Protein 4RML (pdb70)

Organism: Mus musculus (NCBI:txid10090)

B-factor: mean 21.95, std 10.99, range [8.49, 77.18]

GO terms:
  GO:0098631 cell adhesion mediator activity (F, IDA)
  GO:0004930 G protein-coupled receptor activity (F, IDA)
  GO:0007189 adenylate cyclase-activating G protein-coupled receptor signaling pathway (P, IDA)
  GO:0007416 synapse assembly (P, IDA)
  GO:0140693 molecular condensate scaffold activity (F, IDA)
  GO:0005509 calcium ion binding (F, IDA)
  GO:0005886 plasma membrane (C, IDA)
  GO:0005911 cell-cell junction (C, IDA)
  GO:0030424 axon (C, IDA)
  GO:1904861 excitatory synapse assembly (P, IDA)
  GO:0160221 Rho-activating G protein-coupled receptor signaling pathway (P, IDA)
  GO:0070161 anchoring junction (C, EXP)
  GO:0005886 plasma membrane (C, EXP)
  GO:0001764 neuron migration (P, IMP)
  GO:0042220 response to cocaine (P, IMP)
  GO:0031987 locomotion involved in locomotory behavior (P, IMP)
  GO:0098609 cell-cell adhesion (P, IMP)
  GO:0007416 synapse assembly (P, IMP)
  GO:0005515 protein binding (F, IPI)
  GO:0098685 Schaffer collateral - CA1 synapse (C, IDA)

Secondary structure (DSSP, 8-state):
-PPP--EEEEEEEEEEEEE-SSSSEEEE--TTS----EEEEE--TT---EEEEESSHHHHHHT--SEEEE-SSPBSSS--EEETTEEEEEBTTSSEEEEEETTTTEEEEEEE-TTB--S---TTS-TTS-SSEEEEETTEEEEEEEBTTTTTEEEEEEE-TTT--EEEEEEEEEEGGGEEEEEEETTEEEEEEE--EEEEEEEETTTTEEEEEEEEPPTT--TT-EEEEETTTTEEEEEETTEEEEEEEEEE--

InterPro domains:
  IPR000203 GPS motif [PF01825] (884-928)
  IPR000203 GPS motif [SM00303] (882-934)
  IPR000832 GPCR, family 2, secretin-like [PF00002] (944-1187)
  IPR000832 GPCR, family 2, secretin-like [PR00249] (947-971)
  IPR000832 GPCR, family 2, secretin-like [PR00249] (1010-1033)
  IPR000832 GPCR, family 2, secretin-like [PR00249] (1048-1073)
  IPR000832 GPCR, family 2, secretin-like [PR00249] (1090-1115)
  IPR000832 GPCR, family 2, secretin-like [PR00249] (1173-1194)
  IPR000922 D-galactoside/L-rhamnose binding SUEL lectin domain [PF02140] (111-191)
  IPR000922 D-galactoside/L-rhamnose binding SUEL lectin domain [PS50228] (103-192)
  IPR001879 GPCR, family 2, extracellular hormone receptor domain [PF02793] (564-620)
  IPR001879 GPCR, family 2, extracellular hormone receptor domain [PS50227] (566-622)
  IPR001879 GPCR, family 2, extracellular hormone receptor domain [SM00008] (562-627)
  IPR003112 Olfactomedin-like domain [PF02191] (202-460)
  IPR003112 Olfactomedin-like domain [PS51132] (202-461)
  IPR003112 Olfactomedin-like domain [SM00284] (205-461)
  IPR003334 GPCR, family 2, latrophilin, C-terminal [PF02354] (1208-1271)
  IPR003334 GPCR, family 2, latrophilin, C-terminal [PF02354] (1273-1537)
  IPR003924 GPCR, family 2, latrophilin [PR01444] (146-165)
  IPR003924 GPCR, family 2, latrophilin [PR01444] (287-309)

Solvent-accessible surface area: 11111 Å² total; per-residue (Å²): 166,40,158,58,41,10,53,6,131,16,15,110,77,57,49,89,11,40,115,8,120,63,74,6,0,10,3,9,46,8,4,52,74,96,36,96,84,4,9,20,2,28,25,52,87,99,150,3,34,54,0,22,7,19,50,30,79,104,28,3,75,57,47,129,76,84,36,68,13,135,1,61,51,82,0,12,3,13,14,3,5,1,21,60,18,7,0,0,0,2,39,24,83,32,76,23,1,0,32,5,39,11,204,62,112,103,75,68,14,64,16,121,2,75,78,0,26,85,114,82,66,37,127,210,69,72,55,1,49,3,15,1,44,10,6,7,3,22,62,8,0,2,0,2,8,7,10,140,133,21,122,24,69,1,3,0,1,31,1,30,11,127,98,35,145,67,75,18,75,51,90,5,60,21,51,47,119,60,14,5,21,19,2,0,0,10,0,2,0,1,0,0,59,67,103,69,19,48,0,20,10,12,16,14,6,113,104,59,125,62,53,150,42,94,8,84,10,29,150,66,5,72,60,25,0,13,6,31,13,7,5,113,50,48,39,0,4,0,2,12,44,85,64,0,3,19,1,18,19,62,43,16,127,126

Radius of gyration: 16.68 Å; Cα contacts (8 Å, |Δi|>4): 707; chains: 1; bounding box: 42×43×38 Å

Nearest PDB structures (foldseek):
  4rml-assembly1_A  TM=1.004E+00  e=1.005E-53  Mus musculus
  4rmk-assembly1_A  TM=9.660E-01  e=3.086E-46  Mus musculus
  6jbu-assembly1_A  TM=9.642E-01  e=1.697E-44  Mus musculus
  5ftu-assembly1_D  TM=9.621E-01  e=2.247E-43  Mus musculus
  5cmn-assembly4_H  TM=9.690E-01  e=1.280E-42  Homo sapiens

Structure (mmCIF, N/CA/C/O backbone):
data_4RML
#
_entry.id   4RML
#
_cell.length_a   78.806
_cell.length_b   96.819
_cell.length_c   79.203
_cell.angle_alpha   90.00
_cell.angle_beta   90.00
_cell.angle_gamma   90.00
#
_symmetry.space_group_name_H-M   'C 2 2 21'
#
loop_
_entity.id
_entity.type
_entity.pdbx_description
1 polymer Latrophilin-3
2 non-polymer 'MAGNESIUM ION'
3 non-polymer 2-AMINO-2-HYDROXYMETHYL-PROPANE-1,3-DIOL
4 water water
#
loop_
_atom_site.group_PDB
_atom_site.id
_atom_site.type_symbol
_atom_site.label_atom_id
_atom_site.label_alt_id
_atom_site.label_comp_id
_atom_site.label_asym_id
_atom_site.label_entity_id
_atom_site.label_seq_id
_atom_site.pdbx_PDB_ins_code
_atom_site.Cartn_x
_atom_site.Cartn_y
_atom_site.Cartn_z
_atom_site.occupancy
_atom_site.B_iso_or_equiv
_atom_site.auth_seq_id
_atom_site.auth_comp_id
_atom_site.auth_asym_id
_atom_site.auth_atom_id
_atom_site.pdbx_PDB_model_num
ATOM 1 N N . VAL A 1 20 ? -2.495 -21.968 -9.682 1.00 54.99 200 VAL A N 1
ATOM 2 C CA . VAL A 1 20 ? -1.644 -22.834 -10.488 1.00 43.09 200 VAL A CA 1
ATOM 3 C C . VAL A 1 20 ? -1.915 -22.584 -11.980 1.00 46.52 200 VAL A C 1
ATOM 4 O O . VAL A 1 20 ? -1.058 -22.830 -12.831 1.00 44.55 200 VAL A O 1
ATOM 8 N N . PHE A 1 21 ? -3.099 -22.064 -12.290 1.00 31.15 201 PHE A N 1
ATOM 9 C CA . PHE A 1 21 ? -3.441 -21.722 -13.669 1.00 30.30 201 PHE A CA 1
ATOM 10 C C . PHE A 1 21 ? -2.897 -20.345 -14.040 1.00 31.50 201 PHE A C 1
ATOM 11 O O . PHE A 1 21 ? -3.065 -19.386 -13.289 1.00 44.64 201 PHE A O 1
ATOM 19 N N . LEU A 1 22 ? -2.259 -20.242 -15.200 1.00 26.07 202 LEU A N 1
ATOM 20 C CA . LEU A 1 22 ? -1.767 -18.949 -15.670 1.00 30.45 202 LEU A CA 1
ATOM 21 C C . LEU A 1 22 ? -2.857 -18.233 -16.456 1.00 23.42 202 LEU A C 1
ATOM 22 O O . LEU A 1 22 ? -3.546 -18.853 -17.264 1.00 26.61 202 LEU A O 1
ATOM 27 N N . CYS A 1 23 ? -3.021 -16.936 -16.223 1.00 22.05 203 CYS A N 1
ATOM 28 C CA A CYS A 1 23 ? -4.059 -16.167 -16.904 0.71 23.20 203 CYS A CA 1
ATOM 29 C CA B CYS A 1 23 ? -4.080 -16.197 -16.897 0.29 23.19 203 CYS A CA 1
ATOM 30 C C . CYS A 1 23 ? -3.830 -16.160 -18.406 1.00 22.15 203 CYS A C 1
ATOM 31 O O . CYS A 1 23 ? -2.744 -15.807 -18.864 1.00 19.46 203 CYS A O 1
ATOM 36 N N . PRO A 1 24 ? -4.847 -16.552 -19.188 1.00 22.48 204 PRO A N 1
ATOM 37 C CA . PRO A 1 24 ? -4.695 -16.554 -20.645 1.00 20.44 204 PRO A CA 1
ATOM 38 C C . PRO A 1 24 ? -4.722 -15.159 -21.284 1.00 21.74 204 PRO A C 1
ATOM 39 O O . PRO A 1 24 ? -4.382 -15.036 -22.459 1.00 22.03 204 PRO A O 1
ATOM 43 N N . GLY A 1 25 ? -5.136 -14.138 -20.541 1.00 20.50 205 GLY A N 1
ATOM 44 C CA . GLY A 1 25 ? -5.183 -12.792 -21.074 1.00 20.66 205 GLY A CA 1
ATOM 45 C C . GLY A 1 25 ? -6.580 -12.211 -21.013 1.00 21.50 205 GLY A C 1
ATOM 46 O O . GLY A 1 25 ? -7.408 -12.651 -20.213 1.00 20.21 205 GLY A O 1
ATOM 47 N N . LEU A 1 26 ? -6.827 -11.215 -21.855 1.00 18.94 206 LEU A N 1
ATOM 48 C CA . LEU A 1 26 ? -8.127 -10.565 -21.966 1.00 19.85 206 LEU A CA 1
ATOM 49 C C . LEU A 1 26 ? -8.912 -11.188 -23.115 1.00 17.27 206 LEU A C 1
ATOM 50 O O . LEU A 1 26 ? -8.393 -11.321 -24.227 1.00 19.56 206 LEU A O 1
ATOM 55 N N . LEU A 1 27 ? -10.148 -11.595 -22.843 1.00 16.27 207 LEU A N 1
ATOM 56 C CA . LEU A 1 27 ? -10.975 -12.244 -23.861 1.00 16.95 207 LEU A CA 1
ATOM 57 C C . LEU A 1 27 ? -11.284 -11.305 -25.028 1.00 17.28 207 LEU A C 1
ATOM 58 O O . LEU A 1 27 ? -11.722 -10.169 -24.826 1.00 18.55 207 LEU A O 1
ATOM 63 N N . LYS A 1 28 ? -11.061 -11.783 -26.252 1.00 16.07 208 LYS A N 1
ATOM 64 C CA . LYS A 1 28 ? -11.310 -10.948 -27.422 1.00 17.64 208 LYS A CA 1
ATOM 65 C C . LYS A 1 28 ? -12.191 -11.603 -28.492 1.00 16.76 208 LYS A C 1
ATOM 66 O O . LYS A 1 28 ? -12.721 -10.907 -29.369 1.00 17.39 208 LYS A O 1
ATOM 72 N N . GLY A 1 29 ? -12.342 -12.925 -28.421 1.00 17.02 209 GLY A N 1
ATOM 73 C CA . GLY A 1 29 ? -13.196 -13.643 -29.362 1.00 17.11 209 GLY A CA 1
ATOM 74 C C . GLY A 1 29 ? -13.741 -14.956 -28.816 1.00 15.12 209 GLY A C 1
ATOM 75 O O . GLY A 1 29 ? -13.094 -15.607 -28.000 1.00 13.83 209 GLY A O 1
ATOM 76 N N . VAL A 1 30 ? -14.932 -15.337 -29.298 1.00 12.60 210 VAL A N 1
ATOM 77 C CA . VAL A 1 30 ? -15.654 -16.530 -28.852 1.00 13.49 210 VAL A CA 1
ATOM 78 C C . VAL A 1 30 ? -16.287 -17.202 -30.073 1.00 14.69 210 VAL A C 1
ATOM 79 O O . VAL A 1 30 ? -16.952 -16.530 -30.858 1.00 15.87 210 VAL A O 1
ATOM 83 N N . TYR A 1 31 ? -16.110 -18.514 -30.215 1.00 11.34 211 TYR A N 1
ATOM 84 C CA . TYR A 1 31 ? -16.713 -19.254 -31.335 1.00 11.46 211 TYR A CA 1
ATOM 85 C C . TYR A 1 31 ? -16.990 -20.685 -30.898 1.00 12.58 211 TYR A C 1
ATOM 86 O O . TYR A 1 31 ? -16.291 -21.212 -30.039 1.00 14.15 211 TYR A O 1
ATOM 95 N N . GLN A 1 32 ? -18.013 -21.313 -31.476 1.00 11.17 212 GLN A N 1
ATOM 96 C CA . GLN A 1 32 ? -18.296 -22.705 -31.114 1.00 12.61 212 GLN A CA 1
ATOM 97 C C . GLN A 1 32 ? -17.219 -23.620 -31.673 1.00 15.24 212 GLN A C 1
ATOM 98 O O . GLN A 1 32 ? -16.845 -23.496 -32.850 1.00 14.26 212 GLN A O 1
ATOM 104 N N . SER A 1 33 ? -16.715 -24.551 -30.865 1.00 11.23 213 SER A N 1
ATOM 105 C CA . SER A 1 33 ? -15.668 -25.428 -31.378 1.00 13.26 213 SER A CA 1
ATOM 106 C C . SER A 1 33 ? -15.996 -26.916 -31.306 1.00 13.14 213 SER A C 1
ATOM 107 O O . SER A 1 33 ? -15.296 -27.723 -31.917 1.00 14.16 213 SER A O 1
ATOM 110 N N . GLU A 1 34 ? -17.038 -27.284 -30.560 1.00 12.61 214 GLU A N 1
ATOM 111 C CA A GLU A 1 34 ? -17.498 -28.667 -30.583 0.53 13.84 214 GLU A CA 1
ATOM 112 C CA B GLU A 1 34 ? -17.476 -28.680 -30.463 0.47 13.88 214 GLU A CA 1
ATOM 113 C C . GLU A 1 34 ? -18.984 -28.786 -30.275 1.00 14.24 214 GLU A C 1
ATOM 114 O O . GLU A 1 34 ? -19.518 -28.163 -29.356 1.00 14.12 214 GLU A O 1
ATOM 125 N N . HIS A 1 35 ? -19.654 -29.594 -31.087 1.00 11.94 215 HIS A N 1
ATOM 126 C CA . HIS A 1 35 ? -21.028 -29.972 -30.810 1.00 13.16 215 HIS A CA 1
ATOM 127 C C . HIS A 1 35 ? -20.996 -31.402 -30.245 1.00 15.39 215 HIS A C 1
ATOM 128 O O . HIS A 1 35 ? -20.555 -32.328 -30.930 1.00 15.27 215 HIS A O 1
ATOM 135 N N . LEU A 1 36 ? -21.438 -31.592 -29.005 1.00 11.16 216 LEU A N 1
ATOM 136 C CA . LEU A 1 36 ? -21.324 -32.916 -28.382 1.00 12.01 216 LEU A CA 1
ATOM 137 C C . LEU A 1 36 ? -22.560 -33.765 -28.658 1.00 14.90 216 LEU A C 1
ATOM 138 O O . LEU A 1 36 ? -22.452 -34.880 -29.195 1.00 17.30 216 LEU A O 1
ATOM 143 N N . PHE A 1 37 ? -23.728 -33.242 -28.298 1.00 12.10 217 PHE A N 1
ATOM 144 C CA . PHE A 1 37 ? -24.988 -33.901 -28.617 1.00 13.49 217 PHE A CA 1
ATOM 145 C C . PHE A 1 37 ? -26.152 -32.960 -28.382 1.00 15.45 217 PHE A C 1
ATOM 146 O O . PHE A 1 37 ? -26.009 -31.897 -27.762 1.00 12.83 217 PHE A O 1
ATOM 154 N N . GLU A 1 38 ? -27.298 -33.347 -28.922 1.00 14.85 218 GLU A N 1
ATOM 155 C CA . GLU A 1 38 ? -28.556 -32.686 -28.636 1.00 15.59 218 GLU A CA 1
ATOM 156 C C . GLU A 1 38 ? -29.258 -33.405 -27.479 1.00 16.20 218 GLU A C 1
ATOM 157 O O . GLU A 1 38 ? -29.593 -34.588 -27.578 1.00 17.89 218 GLU A O 1
ATOM 163 N N . SER A 1 39 ? -29.456 -32.692 -26.376 1.00 13.85 219 SER A N 1
ATOM 164 C CA . SER A 1 39 ? -30.111 -33.234 -25.190 1.00 12.15 219 SER A CA 1
ATOM 165 C C . SER A 1 39 ? -31.625 -33.334 -25.386 1.00 17.95 219 SER A C 1
ATOM 166 O O . SER A 1 39 ? -32.168 -32.795 -26.350 1.00 17.02 219 SER A O 1
ATOM 169 N N . ASP A 1 40 ? -32.305 -34.015 -24.468 1.00 18.17 220 ASP A N 1
ATOM 170 C CA . ASP A 1 40 ? -33.764 -34.048 -24.515 1.00 24.69 220 ASP A CA 1
ATOM 171 C C . ASP A 1 40 ? -34.374 -32.950 -23.638 1.00 22.24 220 ASP A C 1
ATOM 172 O O . ASP A 1 40 ? -35.599 -32.844 -23.510 1.00 21.84 220 ASP A O 1
ATOM 177 N N . HIS A 1 41 ? -33.516 -32.125 -23.040 1.00 19.23 221 HIS A N 1
ATOM 178 C CA . HIS A 1 41 ? -33.970 -30.992 -22.235 1.00 17.11 221 HIS A CA 1
ATOM 179 C C . HIS A 1 41 ? -33.483 -29.700 -22.845 1.00 16.48 221 HIS A C 1
ATOM 180 O O . HIS A 1 41 ? -32.307 -29.601 -23.207 1.00 16.32 221 HIS A O 1
ATOM 187 N N . GLN A 1 42 ? -34.370 -28.709 -22.948 1.00 15.98 222 GLN A N 1
ATOM 188 C CA . GLN A 1 42 ? -34.022 -27.455 -23.598 1.00 14.29 222 GLN A CA 1
ATOM 189 C C . GLN A 1 42 ? -32.888 -26.763 -22.868 1.00 17.04 222 GLN A C 1
ATOM 190 O O . GLN A 1 42 ? -31.997 -26.186 -23.482 1.00 15.33 222 GLN A O 1
ATOM 196 N N . SER A 1 43 ? -32.938 -26.812 -21.544 1.00 15.59 223 SER A N 1
ATOM 197 C CA . SER A 1 43 ? -31.982 -26.079 -20.737 1.00 14.80 223 SER A CA 1
ATOM 198 C C . SER A 1 43 ? -31.354 -26.970 -19.686 1.00 12.95 223 SER A C 1
ATOM 199 O O . SER A 1 43 ? -31.896 -28.020 -19.333 1.00 13.76 223 SER A O 1
ATOM 202 N N . GLY A 1 44 ? -30.207 -26.535 -19.178 1.00 11.77 224 GLY A N 1
ATOM 203 C CA . GLY A 1 44 ? -29.468 -27.307 -18.189 1.00 9.64 224 GLY A CA 1
ATOM 204 C C . GLY A 1 44 ? -28.086 -26.703 -18.064 1.00 12.09 224 GLY A C 1
ATOM 205 O O . GLY A 1 44 ? -27.823 -25.631 -18.614 1.00 12.95 224 GLY A O 1
ATOM 206 N N . ALA A 1 45 ? -27.209 -27.373 -17.322 1.00 10.99 225 ALA A N 1
ATOM 207 C CA . ALA A 1 45 ? -25.811 -26.972 -17.224 1.00 11.03 225 ALA A CA 1
ATOM 208 C C . ALA A 1 45 ? -24.938 -28.209 -17.209 1.00 10.90 225 ALA A C 1
ATOM 209 O O . ALA A 1 45 ? -25.385 -29.291 -16.798 1.00 12.20 225 ALA A O 1
ATOM 211 N N . TRP A 1 46 ? -23.707 -28.064 -17.681 1.00 10.11 226 TRP A N 1
ATOM 212 C CA . TRP A 1 46 ? -22.751 -29.155 -17.552 1.00 9.53 226 TRP A CA 1
ATOM 213 C C . TRP A 1 46 ? -21.353 -28.598 -17.391 1.00 11.47 226 TRP A C 1
ATOM 214 O O . TRP A 1 46 ? -21.078 -27.467 -17.807 1.00 12.43 226 TRP A O 1
ATOM 225 N N . CYS A 1 47 ? -20.473 -29.377 -16.770 1.00 13.38 227 CYS A N 1
ATOM 226 C CA . CYS A 1 47 ? -19.113 -28.896 -16.537 1.00 13.18 227 CYS A CA 1
ATOM 227 C C . CYS A 1 47 ? -18.204 -30.030 -16.109 1.00 12.18 227 CYS A C 1
ATOM 228 O O . CYS A 1 47 ? -18.662 -31.148 -15.866 1.00 13.26 227 CYS A O 1
ATOM 231 N N . LYS A 1 48 ? -16.910 -29.730 -16.044 1.00 12.58 228 LYS A N 1
ATOM 232 C CA . LYS A 1 48 ? -15.938 -30.613 -15.410 1.00 11.38 228 LYS A CA 1
ATOM 233 C C . LYS A 1 48 ? -15.439 -29.949 -14.130 1.00 13.24 228 LYS A C 1
ATOM 234 O O . LYS A 1 48 ? -15.775 -28.795 -13.851 1.00 15.62 228 LYS A O 1
ATOM 240 N N . ASP A 1 49 ? -14.646 -30.683 -13.355 1.00 13.09 229 ASP A N 1
ATOM 241 C CA . ASP A 1 49 ? -13.999 -30.152 -12.167 1.00 12.67 229 ASP A CA 1
ATOM 242 C C . ASP A 1 49 ? -12.584 -29.723 -12.567 1.00 15.25 229 ASP A C 1
ATOM 243 O O . ASP A 1 49 ? -11.724 -30.576 -12.792 1.00 16.28 229 ASP A O 1
ATOM 248 N N . PRO A 1 50 ? -12.338 -28.409 -12.676 1.00 14.21 230 PRO A N 1
ATOM 249 C CA . PRO A 1 50 ? -11.032 -27.993 -13.210 1.00 16.72 230 PRO A CA 1
ATOM 250 C C . PRO A 1 50 ? -9.877 -28.180 -12.237 1.00 21.35 230 PRO A C 1
ATOM 251 O O . PRO A 1 50 ? -8.728 -28.027 -12.657 1.00 23.78 230 PRO A O 1
ATOM 255 N N . LEU A 1 51 ? -10.155 -28.487 -10.970 1.00 18.90 231 LEU A N 1
ATOM 256 C CA A LEU A 1 51 ? -9.092 -28.677 -9.987 0.45 22.77 231 LEU A CA 1
ATOM 257 C CA B LEU A 1 51 ? -9.075 -28.676 -10.007 0.55 22.77 231 LEU A CA 1
ATOM 258 C C . LEU A 1 51 ? -8.606 -30.114 -9.939 1.00 26.61 231 LEU A C 1
ATOM 259 O O . LEU A 1 51 ? -7.708 -30.441 -9.164 1.00 30.98 231 LEU A O 1
ATOM 268 N N . GLN A 1 52 ? -9.211 -30.972 -10.751 1.00 24.66 232 GLN A N 1
ATOM 269 C CA . GLN A 1 52 ? -8.767 -32.356 -10.831 1.00 31.29 232 GLN A CA 1
ATOM 270 C C . GLN A 1 52 ? -8.364 -32.722 -12.253 1.00 33.57 232 GLN A C 1
ATOM 271 O O . GLN A 1 52 ? -9.022 -32.334 -13.224 1.00 30.83 232 GLN A O 1
ATOM 277 N N . ALA A 1 53 ? -7.256 -33.444 -12.377 1.00 35.05 233 ALA A N 1
ATOM 278 C CA . ALA A 1 53 ? -6.890 -34.028 -13.659 1.00 38.57 233 ALA A CA 1
ATOM 279 C C . ALA A 1 53 ? -7.805 -35.218 -13.884 1.00 33.29 233 ALA A C 1
ATOM 280 O O . ALA A 1 53 ? -7.513 -36.331 -13.449 1.00 35.26 233 ALA A O 1
ATOM 282 N N . SER A 1 54 ? -8.929 -34.978 -14.543 1.00 29.36 234 SER A N 1
ATOM 283 C CA . SER A 1 54 ? -9.947 -36.004 -14.664 1.00 32.03 234 SER A CA 1
ATOM 284 C C . SER A 1 54 ? -10.759 -35.823 -15.927 1.00 30.64 234 SER A C 1
ATOM 285 O O . SER A 1 54 ? -10.940 -34.706 -16.409 1.00 29.72 234 SER A O 1
ATOM 288 N N . ASP A 1 55 ? -11.244 -36.927 -16.471 1.00 28.60 235 ASP A N 1
ATOM 289 C CA . ASP A 1 55 ? -12.110 -36.838 -17.627 1.00 22.79 235 ASP A CA 1
ATOM 290 C C . ASP A 1 55 ? -13.573 -36.732 -17.200 1.00 18.13 235 ASP A C 1
ATOM 291 O O . ASP A 1 55 ? -14.454 -36.620 -18.051 1.00 22.99 235 ASP A O 1
ATOM 296 N N . LYS A 1 56 ? -13.839 -36.759 -15.896 1.00 18.95 236 LYS A N 1
ATOM 297 C CA . LYS A 1 56 ? -15.228 -36.769 -15.422 1.00 14.60 236 LYS A CA 1
ATOM 298 C C . LYS A 1 56 ? -16.037 -35.554 -15.869 1.00 15.61 236 LYS A C 1
ATOM 299 O O . LYS A 1 56 ? -15.538 -34.429 -15.871 1.00 16.44 236 LYS A O 1
ATOM 305 N N . ILE A 1 57 ? -17.298 -35.806 -16.218 1.00 13.29 237 ILE A N 1
ATOM 306 C CA . ILE A 1 57 ? -18.223 -34.769 -16.675 1.00 10.70 237 ILE A CA 1
ATOM 307 C C . ILE A 1 57 ? -19.493 -34.811 -15.840 1.00 12.15 237 ILE A C 1
ATOM 308 O O . ILE A 1 57 ? -20.039 -35.894 -15.578 1.00 13.17 237 ILE A O 1
ATOM 313 N N . TYR A 1 58 ? -19.941 -33.626 -15.408 1.00 11.64 238 TYR A N 1
ATOM 314 C CA . TYR A 1 58 ? -21.139 -33.485 -14.585 1.00 12.25 238 TYR A CA 1
ATOM 315 C C . TYR A 1 58 ? -22.250 -32.797 -15.365 1.00 14.27 238 TYR A C 1
ATOM 316 O O . TYR A 1 58 ? -22.010 -31.801 -16.054 1.00 13.30 238 TYR A O 1
ATOM 325 N N . TYR A 1 59 ? -23.467 -33.322 -15.229 1.00 11.08 239 TYR A N 1
ATOM 326 C CA . TYR A 1 59 ? -24.567 -33.010 -16.138 1.00 11.00 239 TYR A CA 1
ATOM 327 C C . TYR A 1 59 ? -25.859 -32.836 -15.359 1.00 14.53 239 TYR A C 1
ATOM 328 O O . TYR A 1 59 ? -26.253 -33.729 -14.614 1.00 14.74 239 TYR A O 1
ATOM 337 N N . MET A 1 60 ? -26.533 -31.704 -15.541 1.00 10.89 240 MET A N 1
ATOM 338 C CA A MET A 1 60 ? -27.743 -31.409 -14.787 0.68 12.42 240 MET A CA 1
ATOM 339 C CA B MET A 1 60 ? -27.773 -31.465 -14.813 0.32 12.43 240 MET A CA 1
ATOM 340 C C . MET A 1 60 ? -28.791 -30.743 -15.684 1.00 13.73 240 MET A C 1
ATOM 341 O O . MET A 1 60 ? -28.784 -29.519 -15.826 1.00 13.62 240 MET A O 1
ATOM 350 N N . PRO A 1 61 ? -29.687 -31.530 -16.290 1.00 13.87 241 PRO A N 1
ATOM 351 C CA . PRO A 1 61 ? -30.805 -30.963 -17.057 1.00 14.78 241 PRO A CA 1
ATOM 352 C C . PRO A 1 61 ? -31.698 -30.130 -16.158 1.00 15.31 241 PRO A C 1
ATOM 353 O O . PRO A 1 61 ? -31.876 -30.456 -14.975 1.00 17.38 241 PRO A O 1
ATOM 357 N N . TRP A 1 62 ? -32.277 -29.073 -16.707 1.00 17.85 242 TRP A N 1
ATOM 358 C CA A TRP A 1 62 ? -33.163 -28.212 -15.941 0.34 17.51 242 TRP A CA 1
ATOM 359 C CA B TRP A 1 62 ? -33.168 -28.215 -15.933 0.66 17.47 242 TRP A CA 1
ATOM 360 C C . TRP A 1 62 ? -34.618 -28.651 -16.077 1.00 19.10 242 TRP A C 1
ATOM 361 O O . TRP A 1 62 ? -35.172 -28.654 -17.181 1.00 21.58 242 TRP A O 1
ATOM 382 N N . THR A 1 63 ? -35.225 -29.045 -14.961 1.00 15.74 243 THR A N 1
ATOM 383 C CA A THR A 1 63 ? -36.672 -29.204 -14.928 0.38 19.12 243 THR A CA 1
ATOM 384 C CA B THR A 1 63 ? -36.674 -29.231 -14.897 0.62 19.09 243 THR A CA 1
ATOM 385 C C . THR A 1 63 ? -37.227 -28.194 -13.921 1.00 18.97 243 THR A C 1
ATOM 386 O O . THR A 1 63 ? -36.915 -28.243 -12.739 1.00 18.20 243 THR A O 1
ATOM 393 N N . PRO A 1 64 ? -38.034 -27.236 -14.413 1.00 17.73 244 PRO A N 1
ATOM 394 C CA . PRO A 1 64 ? -38.478 -26.110 -13.577 1.00 20.87 244 PRO A CA 1
ATOM 395 C C . PRO A 1 64 ? -39.046 -26.516 -12.207 1.00 21.25 244 PRO A C 1
ATOM 396 O O . PRO A 1 64 ? -39.965 -27.340 -12.106 1.00 19.90 244 PRO A O 1
ATOM 400 N N . TYR A 1 65 ? -38.461 -25.941 -11.158 1.00 21.03 245 TYR A N 1
ATOM 401 C CA . TYR A 1 65 ? -38.876 -26.207 -9.784 1.00 21.84 245 TYR A CA 1
ATOM 402 C C . TYR A 1 65 ? -38.855 -27.687 -9.413 1.00 23.37 245 TYR A C 1
ATOM 403 O O . TYR A 1 65 ? -39.551 -28.092 -8.487 1.00 23.48 245 TYR A O 1
ATOM 412 N N . ARG A 1 66 ? -38.060 -28.497 -10.117 1.00 18.03 246 ARG A N 1
ATOM 413 C CA . ARG A 1 66 ? -37.998 -29.931 -9.832 1.00 18.61 246 ARG A CA 1
ATOM 414 C C . ARG A 1 66 ? -36.575 -30.493 -9.965 1.00 24.16 246 ARG A C 1
ATOM 415 O O . ARG A 1 66 ? -36.388 -31.707 -10.068 1.00 25.81 246 ARG A O 1
ATOM 423 N N . THR A 1 67 ? -35.574 -29.621 -9.981 1.00 16.20 247 THR A N 1
ATOM 424 C CA . THR A 1 67 ? -34.216 -30.077 -10.248 1.00 14.31 247 THR A CA 1
ATOM 425 C C . THR A 1 67 ? -33.481 -30.446 -8.975 1.00 15.77 247 THR A C 1
ATOM 426 O O . THR A 1 67 ? -33.226 -29.580 -8.131 1.00 17.59 247 THR A O 1
ATOM 430 N N . ASP A 1 68 ? -33.137 -31.726 -8.832 1.00 16.70 248 ASP A N 1
ATOM 431 C CA . ASP A 1 68 ? -32.451 -32.180 -7.630 1.00 23.59 248 ASP A CA 1
ATOM 432 C C . ASP A 1 68 ? -31.521 -33.363 -7.853 1.00 19.19 248 ASP A C 1
ATOM 433 O O . ASP A 1 68 ? -31.209 -34.083 -6.902 1.00 20.26 248 ASP A O 1
ATOM 438 N N . THR A 1 69 ? -31.109 -33.595 -9.095 1.00 17.28 249 THR A N 1
ATOM 439 C CA . THR A 1 69 ? -30.177 -34.690 -9.373 1.00 17.89 249 THR A CA 1
ATOM 440 C C . THR A 1 69 ? -29.053 -34.263 -10.303 1.00 20.61 249 THR A C 1
ATOM 441 O O . THR A 1 69 ? -29.265 -33.489 -11.240 1.00 26.66 249 THR A O 1
ATOM 445 N N . LEU A 1 70 ? -27.872 -34.806 -10.043 1.00 16.45 250 LEU A N 1
ATOM 446 C CA . LEU A 1 70 ? -26.684 -34.564 -10.846 1.00 17.66 250 LEU A CA 1
ATOM 447 C C . LEU A 1 70 ? -26.215 -35.887 -11.451 1.00 16.47 250 LEU A C 1
ATOM 448 O O . LEU A 1 70 ? -26.062 -36.862 -10.735 1.00 17.09 250 LEU A O 1
ATOM 453 N N . THR A 1 71 ? -25.976 -35.930 -12.760 1.00 13.39 251 THR A N 1
ATOM 454 C CA . THR A 1 71 ? -25.447 -37.145 -13.358 1.00 14.29 251 THR A CA 1
ATOM 455 C C . THR A 1 71 ? -23.954 -37.014 -13.656 1.00 17.50 251 THR A C 1
ATOM 456 O O . THR A 1 71 ? -23.485 -35.962 -14.100 1.00 14.42 251 THR A O 1
ATOM 460 N N . GLU A 1 72 ? -23.210 -38.086 -13.409 1.00 12.79 252 GLU A N 1
ATOM 461 C CA . GLU A 1 72 ? -21.766 -38.101 -13.629 1.00 11.09 252 GLU A CA 1
ATOM 462 C C . GLU A 1 72 ? -21.368 -39.098 -14.728 1.00 12.93 252 GLU A C 1
ATOM 463 O O . GLU A 1 72 ? -21.831 -40.242 -14.745 1.00 14.49 252 GLU A O 1
ATOM 469 N N . TYR A 1 73 ? -20.529 -38.638 -15.647 1.00 10.78 253 TYR A N 1
ATOM 470 C CA . TYR A 1 73 ? -19.990 -39.473 -16.719 1.00 12.73 253 TYR A CA 1
ATOM 471 C C . TYR A 1 73 ? -18.480 -39.581 -16.566 1.00 14.58 253 TYR A C 1
ATOM 472 O O . TYR A 1 73 ? -17.835 -38.619 -16.159 1.00 14.58 253 TYR A O 1
ATOM 481 N N . SER A 1 74 ? -17.893 -40.724 -16.926 1.00 14.33 254 SER A N 1
ATOM 482 C CA . SER A 1 74 ? -16.460 -40.920 -16.670 1.00 15.77 254 SER A CA 1
ATOM 483 C C . SER A 1 74 ? -15.562 -40.308 -17.748 1.00 17.64 254 SER A C 1
ATOM 484 O O . SER A 1 74 ? -14.375 -40.065 -17.513 1.00 20.94 254 SER A O 1
ATOM 487 N N . SER A 1 75 ? -16.128 -40.057 -18.924 1.00 16.92 255 SER A N 1
ATOM 488 C CA . SER A 1 75 ? -15.354 -39.552 -20.054 1.00 17.89 255 SER A CA 1
ATOM 489 C C . SER A 1 75 ? -16.258 -38.852 -21.048 1.00 12.95 255 SER A C 1
ATOM 490 O O . SER A 1 75 ? -17.478 -39.019 -21.005 1.00 16.19 255 SER A O 1
ATOM 493 N N . LYS A 1 76 ? -15.657 -38.089 -21.962 1.00 15.99 256 LYS A N 1
ATOM 494 C CA . LYS A 1 76 ? -16.436 -37.456 -23.024 1.00 15.37 256 LYS A CA 1
ATOM 495 C C . LYS A 1 76 ? -17.132 -38.503 -23.886 1.00 16.96 256 LYS A C 1
ATOM 496 O O . LYS A 1 76 ? -18.282 -38.318 -24.276 1.00 17.02 256 LYS A O 1
ATOM 502 N N . ASP A 1 77 ? -16.438 -39.605 -24.180 1.00 20.84 257 ASP A N 1
ATOM 503 C CA . ASP A 1 77 ? -17.044 -40.689 -24.951 1.00 20.09 257 ASP A CA 1
ATOM 504 C C . ASP A 1 77 ? -18.297 -41.229 -24.257 1.00 17.24 257 ASP A C 1
ATOM 505 O O . ASP A 1 77 ? -19.338 -41.394 -24.891 1.00 17.24 257 ASP A O 1
ATOM 510 N N . ASP A 1 78 ? -18.202 -41.507 -22.957 1.00 16.77 258 ASP A N 1
ATOM 511 C CA . ASP A 1 78 ? -19.371 -41.985 -22.209 1.00 13.99 258 ASP A CA 1
ATOM 512 C C . ASP A 1 78 ? -20.489 -40.939 -22.209 1.00 14.36 258 ASP A C 1
ATOM 513 O O . ASP A 1 78 ? -21.669 -41.280 -22.268 1.00 13.77 258 ASP A O 1
ATOM 518 N N . PHE A 1 79 ? -20.109 -39.664 -22.111 1.00 13.01 259 PHE A N 1
ATOM 519 C CA . PHE A 1 79 ? -21.072 -38.562 -22.071 1.00 14.02 259 PHE A CA 1
ATOM 520 C C . PHE A 1 79 ? -21.884 -38.502 -23.376 1.00 14.04 259 PHE A C 1
ATOM 521 O O . PHE A 1 79 ? -23.122 -38.503 -23.363 1.00 13.71 259 PHE A O 1
ATOM 529 N N . ILE A 1 80 ? -21.179 -38.481 -24.496 1.00 14.13 260 ILE A N 1
ATOM 530 C CA . ILE A 1 80 ? -21.818 -38.401 -25.804 1.00 14.43 260 ILE A CA 1
ATOM 531 C C . ILE A 1 80 ? -22.690 -39.638 -26.051 1.00 17.19 260 ILE A C 1
ATOM 532 O O . ILE A 1 80 ? -23.812 -39.536 -26.547 1.00 19.09 260 ILE A O 1
ATOM 537 N N . ALA A 1 81 ? -22.191 -40.799 -25.642 1.00 16.91 261 ALA A N 1
ATOM 538 C CA . ALA A 1 81 ? -22.933 -42.050 -25.831 1.00 18.45 261 ALA A CA 1
ATOM 539 C C . ALA A 1 81 ? -24.089 -42.274 -24.848 1.00 22.10 261 ALA A C 1
ATOM 540 O O . ALA A 1 81 ? -24.902 -43.179 -25.045 1.00 25.69 261 ALA A O 1
ATOM 542 N N . GLY A 1 82 ? -24.167 -41.477 -23.786 1.00 18.08 262 GLY A N 1
ATOM 543 C CA . GLY A 1 82 ? -25.223 -41.653 -22.803 1.00 17.57 262 GLY A CA 1
ATOM 544 C C . GLY A 1 82 ? -25.013 -42.871 -21.922 1.00 19.47 262 GLY A C 1
ATOM 545 O O . GLY A 1 82 ? -25.935 -43.647 -21.684 1.00 21.10 262 GLY A O 1
ATOM 546 N N . ARG A 1 83 ? -23.784 -43.027 -21.445 1.00 15.68 263 ARG A N 1
ATOM 547 C CA . ARG A 1 83 ? -23.417 -44.087 -20.507 1.00 17.43 263 ARG A CA 1
ATOM 548 C C . ARG A 1 83 ? -22.951 -43.484 -19.197 1.00 12.47 263 ARG A C 1
ATOM 549 O O . ARG A 1 83 ? -21.750 -43.332 -18.984 1.00 17.05 263 ARG A O 1
ATOM 557 N N . PRO A 1 84 ? -23.898 -43.156 -18.305 1.00 15.19 264 PRO A N 1
ATOM 558 C CA . PRO A 1 84 ? -23.533 -42.566 -17.015 1.00 14.42 264 PRO A CA 1
ATOM 559 C C . PRO A 1 84 ? -22.872 -43.552 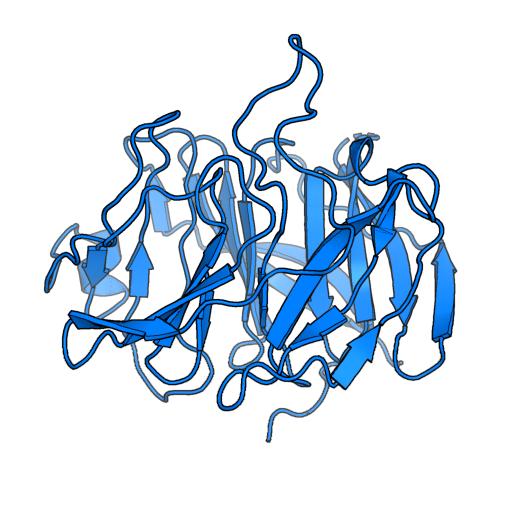-16.072 1.00 19.09 264 PRO A C 1
ATOM 560 O O . PRO A 1 84 ? -23.115 -44.761 -16.167 1.00 17.71 264 PRO A O 1
ATOM 564 N N . THR A 1 85 ? -22.040 -43.020 -15.184 1.00 16.23 265 THR A N 1
ATOM 565 C CA . THR A 1 85 ? -21.409 -43.798 -14.118 1.00 16.61 265 THR A CA 1
ATOM 566 C C . THR A 1 85 ? -22.308 -43.844 -12.891 1.00 17.80 265 THR A C 1
ATOM 567 O O . THR A 1 85 ? -22.504 -44.908 -12.286 1.00 16.88 265 THR A O 1
ATOM 571 N N . THR A 1 86 ? -22.866 -42.693 -12.526 1.00 14.02 266 THR A N 1
ATOM 572 C CA . THR A 1 86 ? -23.679 -42.603 -11.320 1.00 13.10 266 THR A CA 1
ATOM 573 C C . THR A 1 86 ? -24.523 -41.336 -11.335 1.00 16.34 266 THR A C 1
ATOM 574 O O . THR A 1 86 ? -24.331 -40.456 -12.177 1.00 16.87 266 THR A O 1
ATOM 578 N N . THR A 1 87 ? -25.476 -41.267 -10.413 1.00 14.71 267 THR A N 1
ATOM 579 C CA A THR A 1 87 ? -26.309 -40.085 -10.249 0.44 17.18 267 THR A CA 1
ATOM 580 C CA B THR A 1 87 ? -26.297 -40.077 -10.243 0.56 17.18 267 THR A CA 1
ATOM 581 C C . THR A 1 87 ? -26.275 -39.701 -8.778 1.00 22.07 267 THR A C 1
ATOM 582 O O . THR A 1 87 ? -26.188 -40.571 -7.911 1.00 22.25 267 THR A O 1
ATOM 589 N N . TYR A 1 88 ? -26.317 -38.404 -8.508 1.00 15.83 268 TYR A N 1
ATOM 590 C CA . TYR A 1 88 ? -26.354 -37.910 -7.146 1.00 14.64 268 TYR A CA 1
ATOM 591 C C . TYR A 1 88 ? -27.706 -37.301 -6.856 1.00 17.47 268 TYR A C 1
ATOM 592 O O . TYR A 1 88 ? -28.187 -36.466 -7.611 1.00 18.37 268 TYR A O 1
ATOM 601 N N . LYS A 1 89 ? -28.313 -37.730 -5.755 1.00 16.48 269 LYS A N 1
ATOM 602 C CA . LYS A 1 89 ? -29.556 -37.141 -5.286 1.00 19.61 269 LYS A CA 1
ATOM 603 C C . LYS A 1 89 ? -29.209 -36.009 -4.327 1.00 19.52 269 LYS A C 1
ATOM 604 O O . LYS A 1 89 ? -28.656 -36.243 -3.247 1.00 20.40 269 LYS A O 1
ATOM 610 N N . LEU A 1 90 ? -29.501 -34.778 -4.732 1.00 15.00 270 LEU A N 1
ATOM 611 C CA . LEU A 1 90 ? -29.126 -33.607 -3.943 1.00 18.69 270 LEU A CA 1
ATOM 612 C C . LEU A 1 90 ? -30.086 -33.410 -2.773 1.00 15.39 270 LEU A C 1
ATOM 613 O O . LEU A 1 90 ? -31.253 -33.786 -2.861 1.00 18.49 270 LEU A O 1
ATOM 618 N N . PRO A 1 91 ? -29.594 -32.816 -1.674 1.00 20.30 271 PRO A N 1
ATOM 619 C CA . PRO A 1 91 ? -30.406 -32.678 -0.458 1.00 20.56 271 PRO A CA 1
ATOM 620 C C . PRO A 1 91 ? -31.430 -31.552 -0.536 1.00 19.57 271 PRO A C 1
ATOM 621 O O . PRO A 1 91 ? -32.318 -31.454 0.323 1.00 19.20 271 PRO A O 1
ATOM 625 N N . HIS A 1 92 ? -31.296 -30.699 -1.544 1.00 14.55 272 HIS A N 1
ATOM 626 C CA . HIS A 1 92 ? -32.238 -29.613 -1.772 1.00 14.07 272 HIS A CA 1
ATOM 627 C C . HIS A 1 92 ? -32.437 -29.469 -3.261 1.00 15.14 272 HIS A C 1
ATOM 628 O O . HIS A 1 92 ? -31.630 -29.973 -4.048 1.00 16.20 272 HIS A O 1
ATOM 635 N N . ARG A 1 93 ? -33.489 -28.775 -3.662 1.00 14.91 273 ARG A N 1
ATOM 636 C CA . ARG A 1 93 ? -33.616 -28.469 -5.079 1.00 14.51 273 ARG A CA 1
ATOM 637 C C . ARG A 1 93 ? -32.734 -27.274 -5.452 1.00 15.42 273 ARG A C 1
ATOM 638 O O . ARG A 1 93 ? -32.369 -26.443 -4.618 1.00 15.88 273 ARG A O 1
ATOM 646 N N . VAL A 1 94 ? -32.376 -27.229 -6.726 1.00 13.37 274 VAL A N 1
ATOM 647 C CA . VAL A 1 94 ? -31.470 -26.231 -7.276 1.00 13.32 274 VAL A CA 1
ATOM 648 C C . VAL A 1 94 ? -32.234 -25.050 -7.870 1.00 15.64 274 VAL A C 1
ATOM 649 O O . VAL A 1 94 ? -33.264 -25.234 -8.526 1.00 19.07 274 VAL A O 1
ATOM 653 N N . ASP A 1 95 ? -31.751 -23.831 -7.635 1.00 14.41 275 ASP A N 1
ATOM 654 C CA . ASP A 1 95 ? -32.353 -22.674 -8.281 1.00 15.79 275 ASP A CA 1
ATOM 655 C C . ASP A 1 95 ? -31.799 -22.548 -9.692 1.00 20.19 275 ASP A C 1
ATOM 656 O O . ASP A 1 95 ? -30.589 -22.422 -9.882 1.00 23.30 275 ASP A O 1
ATOM 661 N N . GLY A 1 96 ? -32.680 -22.578 -10.682 1.00 24.58 276 GLY A N 1
ATOM 662 C CA . GLY A 1 96 ? -32.246 -22.376 -12.056 1.00 26.29 276 GLY A CA 1
ATOM 663 C C . GLY A 1 96 ? -31.213 -23.385 -12.529 1.00 27.26 276 GLY A C 1
ATOM 664 O O . GLY A 1 96 ? -31.103 -24.480 -11.985 1.00 28.87 276 GLY A O 1
ATOM 665 N N . THR A 1 97 ? -30.437 -23.011 -13.540 1.00 29.33 277 THR A N 1
ATOM 666 C CA . THR A 1 97 ? -29.556 -23.980 -14.180 1.00 33.49 277 THR A CA 1
ATOM 667 C C . THR A 1 97 ? -28.187 -24.157 -13.493 1.00 32.91 277 THR A C 1
ATOM 668 O O . THR A 1 97 ? -27.531 -25.182 -13.668 1.00 37.65 277 THR A O 1
ATOM 672 N N . GLY A 1 98 ? -27.776 -23.186 -12.686 1.00 37.56 278 GLY A N 1
ATOM 673 C CA . GLY A 1 98 ? -26.416 -23.159 -12.169 1.00 32.48 278 GLY A CA 1
ATOM 674 C C . GLY A 1 98 ? -25.925 -24.241 -11.209 1.00 28.16 278 GLY A C 1
ATOM 675 O O . GLY A 1 98 ? -26.658 -24.703 -10.333 1.00 33.36 278 GLY A O 1
ATOM 676 N N . PHE A 1 99 ? -24.665 -24.634 -11.392 1.00 18.40 279 PHE A N 1
ATOM 677 C CA . PHE A 1 99 ? -23.890 -25.384 -10.393 1.00 13.48 279 PHE A CA 1
ATOM 678 C C . PHE A 1 99 ? -22.441 -25.392 -10.854 1.00 14.45 279 PHE A C 1
ATOM 679 O O . PHE A 1 99 ? -22.163 -25.197 -12.040 1.00 14.97 279 PHE A O 1
ATOM 687 N N . VAL A 1 100 ? -21.515 -25.602 -9.922 1.00 12.87 280 VAL A N 1
ATOM 688 C CA . VAL A 1 100 ? -20.133 -25.889 -10.305 1.00 12.91 280 VAL A CA 1
ATOM 689 C C . VAL A 1 100 ? -19.620 -27.034 -9.454 1.00 14.02 280 VAL A C 1
ATOM 690 O O . VAL A 1 100 ? -20.158 -27.323 -8.378 1.00 13.49 280 VAL A O 1
ATOM 694 N N . VAL A 1 101 ? -18.587 -27.702 -9.951 1.00 10.57 281 VAL A N 1
ATOM 695 C CA . VAL A 1 101 ? -17.858 -28.664 -9.140 1.00 10.76 281 VAL A CA 1
ATOM 696 C C . VAL A 1 101 ? -16.440 -28.138 -9.000 1.00 15.91 281 VAL A C 1
ATOM 697 O O . VAL A 1 101 ? -15.813 -27.738 -9.980 1.00 15.34 281 VAL A O 1
ATOM 701 N N . TYR A 1 102 ? -15.962 -28.110 -7.764 1.00 14.78 282 TYR A N 1
ATOM 702 C CA . TYR A 1 102 ? -14.672 -27.520 -7.429 1.00 16.24 282 TYR A CA 1
ATOM 703 C C . TYR A 1 102 ? -13.960 -28.422 -6.436 1.00 15.71 282 TYR A C 1
ATOM 704 O O . TYR A 1 102 ? -14.377 -28.513 -5.268 1.00 15.71 282 TYR A O 1
ATOM 713 N N . ASP A 1 103 ? -12.899 -29.077 -6.898 1.00 16.06 283 ASP A N 1
ATOM 714 C CA . ASP A 1 103 ? -12.098 -29.964 -6.047 1.00 17.67 283 ASP A CA 1
ATOM 715 C C . ASP A 1 103 ? -12.954 -31.002 -5.317 1.00 16.70 283 ASP A C 1
ATOM 716 O O . ASP A 1 103 ? -12.827 -31.196 -4.096 1.00 18.97 283 ASP A O 1
ATOM 721 N N . GLY A 1 104 ? -13.829 -31.663 -6.069 1.00 17.46 284 GLY A N 1
ATOM 722 C CA . GLY A 1 104 ? -14.621 -32.761 -5.551 1.00 16.17 284 GLY A CA 1
ATOM 723 C C . GLY A 1 104 ? -15.895 -32.362 -4.814 1.00 15.33 284 GLY A C 1
ATOM 724 O O . GLY A 1 104 ? -16.658 -33.232 -4.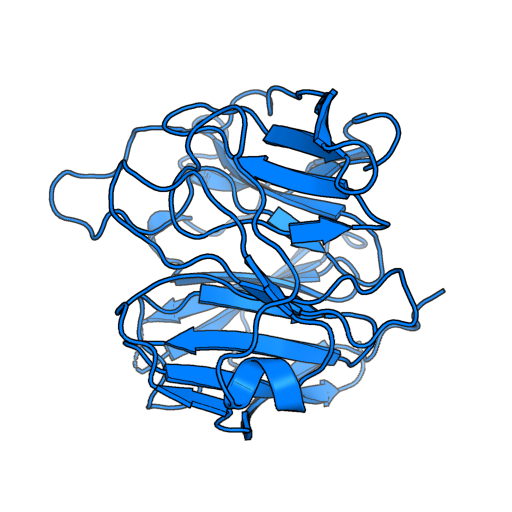385 1.00 15.10 284 GLY A O 1
ATOM 725 N N . ALA A 1 105 ? -16.126 -31.057 -4.674 1.00 13.68 285 ALA A N 1
ATOM 726 C CA . ALA A 1 105 ? -17.334 -30.545 -4.034 1.00 12.88 285 ALA A CA 1
ATOM 727 C C . ALA A 1 105 ? -18.286 -29.886 -5.040 1.00 12.46 285 ALA A C 1
ATOM 728 O O . ALA A 1 105 ? -17.873 -29.077 -5.869 1.00 13.85 285 ALA A O 1
ATOM 730 N N . LEU A 1 106 ? -19.563 -30.233 -4.948 1.00 12.37 286 LEU A N 1
ATOM 731 C CA . LEU A 1 106 ? -20.594 -29.595 -5.752 1.00 12.85 286 LEU A CA 1
ATOM 732 C C . LEU A 1 106 ? -21.138 -28.361 -5.038 1.00 13.57 286 LEU A C 1
ATOM 733 O O . LEU A 1 106 ? -21.496 -28.434 -3.869 1.00 13.31 286 LEU A O 1
ATOM 738 N N . PHE A 1 107 ? -21.197 -27.232 -5.737 1.00 10.74 287 PHE A N 1
ATOM 739 C CA . PHE A 1 107 ? -21.800 -26.019 -5.197 1.00 11.44 287 PHE A CA 1
ATOM 740 C C . PHE A 1 107 ? -23.020 -25.658 -6.037 1.00 13.44 287 PHE A C 1
ATOM 741 O O . PHE A 1 107 ? -22.963 -25.717 -7.265 1.00 11.92 287 PHE A O 1
ATOM 749 N N . PHE A 1 108 ? -24.117 -25.283 -5.383 1.00 11.63 288 PHE A N 1
ATOM 750 C CA . PHE A 1 108 ? -25.307 -24.806 -6.082 1.00 13.09 288 PHE A CA 1
ATOM 751 C C . PHE A 1 108 ? -26.106 -23.825 -5.210 1.00 12.31 288 PHE A C 1
ATOM 752 O O . PHE A 1 108 ? -25.931 -23.770 -3.985 1.00 13.32 288 PHE A O 1
ATOM 760 N N . ASN A 1 109 ? -26.940 -23.021 -5.860 1.00 14.89 289 ASN A N 1
ATOM 761 C CA . ASN A 1 109 ? -27.848 -22.093 -5.191 1.00 14.70 289 ASN A CA 1
ATOM 762 C C . ASN A 1 109 ? -29.111 -22.850 -4.794 1.00 12.99 289 ASN A C 1
ATOM 763 O O . ASN A 1 109 ? -29.812 -23.364 -5.658 1.00 16.04 289 ASN A O 1
ATOM 768 N N . LYS A 1 110 ? -29.374 -22.958 -3.494 1.00 13.34 290 LYS A N 1
ATOM 769 C CA . LYS A 1 110 ? -30.590 -23.621 -3.022 1.00 13.97 290 LYS A CA 1
ATOM 770 C C . LYS A 1 110 ? -31.819 -22.892 -3.563 1.00 14.63 290 LYS A C 1
ATOM 771 O O . LYS A 1 110 ? -31.875 -21.668 -3.532 1.00 17.06 290 LYS A O 1
ATOM 777 N N . GLU A 1 111 ? -32.785 -23.649 -4.078 1.00 15.58 291 GLU A N 1
ATOM 778 C CA . GLU A 1 111 ? -33.970 -23.085 -4.750 1.00 19.07 291 GLU A CA 1
ATOM 779 C C . GLU A 1 111 ? -34.686 -21.994 -3.941 1.00 19.72 291 GLU A C 1
ATOM 780 O O . GLU A 1 111 ? -35.037 -22.203 -2.782 1.00 18.37 291 GLU A O 1
ATOM 786 N N . ARG A 1 112 ? -34.875 -20.834 -4.571 1.00 22.23 292 ARG A N 1
ATOM 787 C CA . ARG A 1 112 ? -35.581 -19.688 -3.983 1.00 24.78 292 ARG A CA 1
ATOM 788 C C . ARG A 1 112 ? -35.010 -19.251 -2.627 1.00 24.17 292 ARG A C 1
ATOM 789 O O . ARG A 1 112 ? -35.756 -18.987 -1.676 1.00 23.85 292 ARG A O 1
ATOM 797 N N . THR A 1 113 ? -33.681 -19.191 -2.550 1.00 20.23 293 THR A N 1
ATOM 798 C CA . THR A 1 113 ? -32.961 -18.696 -1.371 1.00 21.36 293 THR A CA 1
ATOM 799 C C . THR A 1 113 ? -31.750 -17.892 -1.806 1.00 17.43 293 THR A C 1
ATOM 800 O O . THR A 1 113 ? -31.370 -17.910 -2.985 1.00 16.34 293 THR A O 1
ATOM 804 N N . ARG A 1 114 ? -31.133 -17.197 -0.851 1.00 17.30 294 ARG A N 1
ATOM 805 C CA . ARG A 1 114 ? -29.850 -16.547 -1.105 1.00 15.17 294 ARG A CA 1
ATOM 806 C C . ARG A 1 114 ? -28.720 -17.410 -0.531 1.00 15.64 294 ARG A C 1
ATOM 807 O O . ARG A 1 114 ? -27.677 -16.903 -0.114 1.00 15.17 294 ARG A O 1
ATOM 815 N N . ASN A 1 115 ? -28.922 -18.728 -0.544 1.00 17.64 295 ASN A N 1
ATOM 816 C CA . ASN A 1 115 ? -27.954 -19.659 0.024 1.00 12.58 295 ASN A CA 1
ATOM 817 C C . ASN A 1 115 ? -27.195 -20.497 -1.001 1.00 14.00 295 ASN A C 1
ATOM 818 O O . ASN A 1 115 ? -27.782 -20.995 -1.970 1.00 15.27 295 ASN A O 1
ATOM 823 N N . ILE A 1 116 ? -25.897 -20.661 -0.763 1.00 9.98 296 ILE A N 1
ATOM 824 C CA . ILE A 1 116 ? -25.094 -21.619 -1.520 1.00 11.46 296 ILE A CA 1
ATOM 825 C C . ILE A 1 116 ? -24.885 -22.894 -0.702 1.00 12.60 296 ILE A C 1
ATOM 826 O O . ILE A 1 116 ? -24.468 -22.828 0.458 1.00 15.54 296 ILE A O 1
ATOM 831 N N . VAL A 1 117 ? -25.161 -24.044 -1.313 1.00 12.43 297 VAL A N 1
ATOM 832 C CA . VAL A 1 117 ? -24.959 -25.343 -0.665 1.00 12.03 297 VAL A CA 1
ATOM 833 C C . VAL A 1 117 ? -23.682 -26.000 -1.178 1.00 11.14 297 VAL A C 1
ATOM 834 O O . VAL A 1 117 ? -23.427 -25.997 -2.390 1.00 12.45 297 VAL A O 1
ATOM 838 N N . LYS A 1 118 ? -22.883 -26.547 -0.264 1.00 10.14 298 LYS A N 1
ATOM 839 C CA . LYS A 1 118 ? -21.705 -27.330 -0.626 1.00 11.78 298 LYS A CA 1
ATOM 840 C C . LYS A 1 118 ? -21.972 -28.811 -0.347 1.00 13.01 298 LYS A C 1
ATOM 841 O O . LYS A 1 118 ? -22.353 -29.176 0.768 1.00 13.16 298 LYS A O 1
ATOM 847 N N . PHE A 1 119 ? -21.773 -29.656 -1.357 1.00 11.50 299 PHE A N 1
ATOM 848 C CA . PHE A 1 119 ? -22.129 -31.080 -1.267 1.00 14.62 299 PHE A CA 1
ATOM 849 C C . PHE A 1 119 ? -20.936 -31.926 -1.661 1.00 13.90 299 PHE A C 1
ATOM 850 O O . PHE A 1 119 ? -20.438 -31.807 -2.786 1.00 14.23 299 PHE A O 1
ATOM 858 N N . ASP A 1 120 ? -20.467 -32.783 -0.755 1.00 12.60 300 ASP A N 1
ATOM 859 C CA . ASP A 1 120 ? -19.281 -33.579 -1.039 1.00 13.26 300 ASP A CA 1
ATOM 860 C C . ASP A 1 120 ? -19.657 -34.782 -1.893 1.00 12.66 300 ASP A C 1
ATOM 861 O O . ASP A 1 120 ? -20.428 -35.631 -1.448 1.00 14.15 300 ASP A O 1
ATOM 866 N N . LEU A 1 121 ? -19.118 -34.867 -3.107 1.00 13.88 301 LEU A N 1
ATOM 867 C CA . LEU A 1 121 ? -19.506 -35.945 -4.004 1.00 13.68 301 LEU A CA 1
ATOM 868 C C . LEU A 1 121 ? -18.999 -37.324 -3.560 1.00 14.03 301 LEU A C 1
ATOM 869 O O . LEU A 1 121 ? -19.696 -38.321 -3.733 1.00 17.75 301 LEU A O 1
ATOM 874 N N . ARG A 1 122 ? -17.796 -37.375 -3.002 1.00 17.17 302 ARG A N 1
ATOM 875 C CA . ARG A 1 122 ? -17.217 -38.662 -2.604 1.00 18.45 302 ARG A CA 1
ATOM 876 C C . ARG A 1 122 ? -18.066 -39.368 -1.548 1.00 20.10 302 ARG A C 1
ATOM 877 O O . ARG A 1 122 ? -18.295 -40.575 -1.631 1.00 20.27 302 ARG A O 1
ATOM 885 N N . THR A 1 123 ? -18.553 -38.610 -0.571 1.00 20.93 303 THR A N 1
ATOM 886 C CA . THR A 1 123 ? -19.325 -39.198 0.521 1.00 23.13 303 THR A CA 1
ATOM 887 C C . THR A 1 123 ? -20.825 -38.949 0.418 1.00 21.68 303 THR A C 1
ATOM 888 O O . THR A 1 123 ? -21.605 -39.460 1.236 1.00 17.92 303 THR A O 1
ATOM 892 N N . ARG A 1 124 ? -21.220 -38.155 -0.575 1.00 15.19 304 ARG A N 1
ATOM 893 C CA . ARG A 1 124 ? -22.622 -37.850 -0.836 1.00 13.17 304 ARG A CA 1
ATOM 894 C C . ARG A 1 124 ? -23.346 -37.261 0.349 1.00 18.98 304 ARG A C 1
ATOM 895 O O . ARG A 1 124 ? -24.451 -37.681 0.690 1.00 19.80 304 ARG A O 1
ATOM 903 N N . ILE A 1 125 ? -22.732 -36.278 0.992 1.00 18.81 305 ILE A N 1
ATOM 904 C CA . ILE A 1 125 ? -23.456 -35.573 2.027 1.00 23.56 305 ILE A CA 1
ATOM 905 C C . ILE A 1 125 ? -23.143 -34.082 1.978 1.00 18.91 305 ILE A C 1
ATOM 906 O O . ILE A 1 125 ? -22.082 -33.654 1.499 1.00 15.44 305 ILE A O 1
ATOM 911 N N . LYS A 1 126 ? -24.096 -33.304 2.465 1.00 14.72 306 LYS A N 1
ATOM 912 C CA . LYS A 1 126 ? -23.953 -31.859 2.522 1.00 12.50 306 LYS A CA 1
ATOM 913 C C . LYS A 1 126 ? -22.914 -31.488 3.569 1.00 15.19 306 LYS A C 1
ATOM 914 O O . LYS A 1 126 ? -22.988 -31.935 4.718 1.00 17.80 306 LYS A O 1
ATOM 920 N N . SER A 1 127 ? -21.933 -30.676 3.186 1.00 14.12 307 SER A N 1
ATOM 921 C CA . SER A 1 127 ? -20.882 -30.340 4.140 1.00 15.21 307 SER A CA 1
ATOM 922 C C . SER A 1 127 ? -20.952 -28.882 4.548 1.00 13.68 307 SER A C 1
ATOM 923 O O . SER A 1 127 ? -20.362 -28.481 5.560 1.00 15.49 307 SER A O 1
ATOM 926 N N . GLY A 1 128 ? -21.695 -28.085 3.795 1.00 11.21 308 GLY A N 1
ATOM 927 C CA . GLY A 1 128 ? -21.844 -26.704 4.180 1.00 13.13 308 GLY A CA 1
ATOM 928 C C . GLY A 1 128 ? -22.911 -25.918 3.456 1.00 14.60 308 GLY A C 1
ATOM 929 O O . GLY A 1 128 ? -23.466 -26.344 2.438 1.00 13.49 308 GLY A O 1
ATOM 930 N N . GLU A 1 129 ? -23.194 -24.758 4.037 1.00 12.52 309 GLU A N 1
ATOM 931 C CA A GLU A 1 129 ? -24.094 -23.771 3.460 0.50 15.25 309 GLU A CA 1
ATOM 932 C CA B GLU A 1 129 ? -24.094 -23.771 3.461 0.50 15.25 309 GLU A CA 1
ATOM 933 C C . GLU A 1 129 ? -23.566 -22.383 3.783 1.00 17.37 309 GLU A C 1
ATOM 934 O O . GLU A 1 129 ? -22.993 -22.158 4.863 1.00 16.00 309 GLU A O 1
ATOM 945 N N . ALA A 1 130 ? -23.756 -21.448 2.864 1.00 14.29 310 ALA A N 1
ATOM 946 C CA . ALA A 1 130 ? -23.419 -20.063 3.153 1.00 14.34 310 ALA A CA 1
ATOM 947 C C . ALA A 1 130 ? -24.530 -19.166 2.640 1.00 17.10 310 ALA A C 1
ATOM 948 O O . ALA A 1 130 ? -24.936 -19.287 1.490 1.00 17.17 310 ALA A O 1
ATOM 950 N N . ILE A 1 131 ? -25.019 -18.282 3.505 1.00 12.43 311 ILE A N 1
ATOM 951 C CA . ILE A 1 131 ? -25.908 -17.205 3.099 1.00 14.70 311 ILE A CA 1
ATOM 952 C C . ILE A 1 131 ? -25.097 -16.087 2.467 1.00 13.47 311 ILE A C 1
ATOM 953 O O . ILE A 1 131 ? -24.192 -15.544 3.094 1.00 16.21 311 ILE A O 1
ATOM 958 N N . ILE A 1 132 ? -25.404 -15.746 1.222 1.00 12.65 312 ILE A N 1
ATOM 959 C CA . ILE A 1 132 ? -24.721 -14.625 0.588 1.00 13.98 312 ILE A CA 1
ATOM 960 C C . ILE A 1 132 ? -25.432 -13.345 0.999 1.00 18.53 312 ILE A C 1
ATOM 961 O O . ILE A 1 132 ? -26.565 -13.096 0.583 1.00 15.32 312 ILE A O 1
ATOM 966 N N . ALA A 1 133 ? -24.766 -12.547 1.837 1.00 15.90 313 ALA A N 1
ATOM 967 C CA . ALA A 1 133 ? -25.424 -11.403 2.472 1.00 18.35 313 ALA A CA 1
ATOM 968 C C . ALA A 1 133 ? -26.034 -10.462 1.444 1.00 15.69 313 ALA A C 1
ATOM 969 O O . ALA A 1 133 ? -25.375 -10.088 0.468 1.00 17.34 313 ALA A O 1
ATOM 971 N N . ASN A 1 134 ? -27.305 -10.129 1.665 1.00 19.86 314 ASN A N 1
ATOM 972 C CA . ASN A 1 134 ? -28.065 -9.146 0.880 1.00 21.08 314 ASN A CA 1
ATOM 973 C C . ASN A 1 134 ? -28.375 -9.540 -0.561 1.00 19.35 314 ASN A C 1
ATOM 974 O O . ASN A 1 134 ? -28.960 -8.745 -1.302 1.00 19.23 314 ASN A O 1
ATOM 979 N N . ALA A 1 135 ? -28.013 -10.755 -0.972 1.00 18.14 315 ALA A N 1
ATOM 980 C CA . ALA A 1 135 ? -28.283 -11.150 -2.354 1.00 15.88 315 ALA A CA 1
ATOM 981 C C . ALA A 1 135 ? -29.785 -11.220 -2.610 1.00 15.66 315 ALA A C 1
ATOM 982 O O . ALA A 1 135 ? -30.535 -11.784 -1.803 1.00 15.80 315 ALA A O 1
ATOM 984 N N . ASN A 1 136 ? -30.219 -10.651 -3.736 1.00 15.27 316 ASN A N 1
ATOM 985 C CA . ASN A 1 136 ? -31.614 -10.746 -4.137 1.00 16.23 316 ASN A CA 1
ATOM 986 C C . ASN A 1 136 ? -31.974 -12.184 -4.490 1.00 20.11 316 ASN A C 1
ATOM 987 O O . ASN A 1 136 ? -31.153 -12.925 -5.034 1.00 19.76 316 ASN A O 1
ATOM 992 N N . TYR A 1 137 ? -33.198 -12.588 -4.179 1.00 19.34 317 TYR A N 1
AT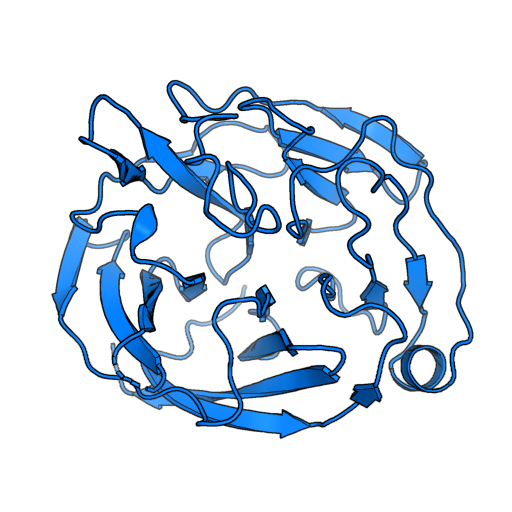OM 993 C CA . TYR A 1 137 ? -33.656 -13.903 -4.604 1.00 23.66 317 TYR A CA 1
ATOM 994 C C . TYR A 1 137 ? -35.170 -13.937 -4.762 1.00 32.27 317 TYR A C 1
ATOM 995 O O . TYR A 1 137 ? -35.882 -13.109 -4.186 1.00 26.84 317 TYR A O 1
ATOM 1004 N N . HIS A 1 138 ? -35.642 -14.892 -5.560 1.00 30.38 318 HIS A N 1
ATOM 1005 C CA . HIS A 1 138 ? -37.070 -15.096 -5.804 1.00 34.17 318 HIS A CA 1
ATOM 1006 C C . HIS A 1 138 ? -37.781 -13.778 -6.126 1.00 41.43 318 HIS A C 1
ATOM 1007 O O . HIS A 1 138 ? -38.818 -13.459 -5.538 1.00 41.32 318 HIS A O 1
ATOM 1014 N N . ASP A 1 139 ? -37.208 -13.014 -7.051 1.00 41.13 319 ASP A N 1
ATOM 1015 C CA . ASP A 1 139 ? -37.671 -11.653 -7.320 1.00 53.32 319 ASP A CA 1
ATOM 1016 C C . ASP A 1 139 ? -37.802 -11.372 -8.820 1.00 55.71 319 ASP A C 1
ATOM 1017 O O . ASP A 1 139 ? -37.923 -10.223 -9.243 1.00 56.95 319 ASP A O 1
ATOM 1022 N N . THR A 1 140 ? -37.763 -12.431 -9.618 1.00 57.20 320 THR A N 1
ATOM 1023 C CA . THR A 1 140 ? -37.912 -12.322 -11.063 1.00 61.61 320 THR A CA 1
ATOM 1024 C C . THR A 1 140 ? -39.330 -11.907 -11.448 1.00 66.14 320 THR A C 1
ATOM 1025 O O . THR A 1 140 ? -40.305 -12.419 -10.894 1.00 65.91 320 THR A O 1
ATOM 1029 N N . SER A 1 141 ? -39.437 -10.962 -12.378 1.00 65.33 321 SER A N 1
ATOM 1030 C CA . SER A 1 141 ? -40.725 -10.589 -12.954 1.00 65.89 321 SER A CA 1
ATOM 1031 C C . SER A 1 141 ? -41.434 -11.837 -13.499 1.00 68.56 321 SER A C 1
ATOM 1032 O O . SER A 1 141 ? -40.793 -12.717 -14.079 1.00 66.48 321 SER A O 1
ATOM 1035 N N . PRO A 1 142 ? -42.763 -11.912 -13.318 1.00 65.42 322 PRO A N 1
ATOM 1036 C CA . PRO A 1 142 ? -43.613 -13.000 -13.812 1.00 62.07 322 PRO A CA 1
ATOM 1037 C C . PRO A 1 142 ? -43.323 -13.389 -15.252 1.00 59.65 322 PRO A C 1
ATOM 1038 O O . PRO A 1 142 ? -43.422 -14.566 -15.609 1.00 58.64 322 PRO A O 1
ATOM 1042 N N . TYR A 1 143 ? -42.957 -12.403 -16.063 1.00 60.51 323 TYR A N 1
ATOM 1043 C CA . TYR A 1 143 ? -42.940 -12.543 -17.513 1.00 60.37 323 TYR A CA 1
ATOM 1044 C C . TYR A 1 143 ? -41.697 -13.257 -18.032 1.00 63.17 323 TYR A C 1
ATOM 1045 O O . TYR A 1 143 ? -41.713 -13.834 -19.121 1.00 57.45 323 TYR A O 1
ATOM 1054 N N . ARG A 1 144 ? -40.623 -13.227 -17.250 1.00 66.75 324 ARG A N 1
ATOM 1055 C CA . ARG A 1 144 ? -39.335 -13.712 -17.729 1.00 66.69 324 ARG A CA 1
ATOM 1056 C C . ARG A 1 144 ? -39.142 -15.214 -17.501 1.00 65.73 324 ARG A C 1
ATOM 1057 O O . ARG A 1 144 ? -39.626 -15.782 -16.515 1.00 60.78 324 ARG A O 1
ATOM 1065 N N . TRP A 1 145 ? -38.437 -15.837 -18.443 1.00 59.56 325 TRP A N 1
ATOM 1066 C CA . TRP A 1 145 ? -37.936 -17.202 -18.324 1.00 54.00 325 TRP A CA 1
ATOM 1067 C C . TRP A 1 145 ? -37.254 -17.469 -16.974 1.00 45.00 325 TRP A C 1
ATOM 1068 O O . TRP A 1 145 ? -36.323 -16.762 -16.584 1.00 51.78 325 TRP A O 1
ATOM 1079 N N . GLY A 1 146 ? -37.707 -18.502 -16.272 1.00 40.44 326 GLY A N 1
ATOM 1080 C CA . GLY A 1 146 ? -37.236 -18.756 -14.919 1.00 32.37 326 GLY A CA 1
ATOM 1081 C C . GLY A 1 146 ? -36.002 -19.627 -14.746 1.00 34.29 326 GLY A C 1
ATOM 1082 O O . GLY A 1 146 ? -35.722 -20.093 -13.641 1.00 32.39 326 GLY A O 1
ATOM 1083 N N . GLY A 1 147 ? -35.246 -19.836 -15.819 1.00 26.34 327 GLY A N 1
ATOM 1084 C CA . GLY A 1 147 ? -34.088 -20.713 -15.753 1.00 25.67 327 GLY A CA 1
ATOM 1085 C C . GLY A 1 147 ? -32.802 -20.106 -15.220 1.00 22.16 327 GLY A C 1
ATOM 1086 O O . GLY A 1 147 ? -31.822 -20.822 -15.027 1.00 27.15 327 GLY A O 1
ATOM 1087 N N . LYS A 1 148 ? -32.785 -18.794 -14.990 1.00 25.64 328 LYS A N 1
ATOM 1088 C CA . LYS A 1 148 ? -31.588 -18.147 -14.444 1.00 22.91 328 LYS A CA 1
ATOM 1089 C C . LYS A 1 148 ? -31.559 -18.305 -12.924 1.00 32.44 328 LYS A C 1
ATOM 1090 O O . LYS A 1 148 ? -32.593 -18.187 -12.265 1.00 35.59 328 LYS A O 1
ATOM 1096 N N . SER A 1 149 ? -30.382 -18.587 -12.372 1.00 21.88 329 SER A N 1
ATOM 1097 C CA . SER A 1 149 ? -30.237 -18.739 -10.922 1.00 18.04 329 SER A CA 1
ATOM 1098 C C . SER A 1 149 ? -30.146 -17.370 -10.262 1.00 20.77 329 SER A C 1
ATOM 1099 O O . SER A 1 149 ? -29.598 -16.437 -10.842 1.00 23.02 329 SER A O 1
ATOM 1102 N N . ASP A 1 150 ? -30.688 -17.242 -9.053 1.00 18.62 330 ASP A N 1
ATOM 1103 C CA . ASP A 1 150 ? -30.573 -15.973 -8.337 1.00 17.10 330 ASP A CA 1
ATOM 1104 C C . ASP A 1 150 ? -29.117 -15.654 -8.028 1.00 17.43 330 ASP A C 1
ATOM 1105 O O . ASP A 1 150 ? -28.676 -14.501 -8.117 1.00 17.76 330 ASP A O 1
ATOM 1110 N N . ILE A 1 151 ? -28.374 -16.685 -7.645 1.00 15.38 331 ILE A N 1
ATOM 1111 C CA . ILE A 1 151 ? -26.949 -16.543 -7.390 1.00 13.72 331 ILE A CA 1
ATOM 1112 C C . ILE A 1 151 ? -26.196 -17.509 -8.282 1.00 15.41 331 ILE A C 1
ATOM 1113 O O . ILE A 1 151 ? -26.356 -18.728 -8.169 1.00 16.13 331 ILE A O 1
ATOM 1118 N N . ASP A 1 152 ? -25.397 -16.959 -9.181 1.00 13.76 332 ASP A N 1
ATOM 1119 C CA A ASP A 1 152 ? -24.617 -17.803 -10.069 0.59 14.45 332 ASP A CA 1
ATOM 1120 C CA B ASP A 1 152 ? -24.579 -17.731 -10.110 0.41 14.54 332 ASP A CA 1
ATOM 1121 C C . ASP A 1 152 ? -23.238 -18.095 -9.498 1.00 14.46 332 ASP A C 1
ATOM 1122 O O . ASP A 1 152 ? -22.660 -17.298 -8.749 1.00 16.20 332 ASP A O 1
ATOM 1131 N N . LEU A 1 153 ? -22.731 -19.272 -9.835 1.00 13.17 333 LEU A N 1
ATOM 1132 C CA . LEU A 1 153 ? -21.415 -19.698 -9.389 1.00 11.18 333 LEU A CA 1
ATOM 1133 C C . LEU A 1 153 ? -20.473 -19.766 -10.579 1.00 11.57 333 LEU A C 1
ATOM 1134 O O . LEU A 1 153 ? -20.890 -20.088 -11.699 1.00 14.87 333 LEU A O 1
ATOM 1139 N N . ALA A 1 154 ? -19.201 -19.487 -10.335 1.00 10.83 334 ALA A N 1
ATOM 1140 C CA . ALA A 1 154 ? -18.203 -19.508 -11.402 1.00 11.01 334 ALA A CA 1
ATOM 1141 C C . ALA A 1 154 ? -16.856 -19.883 -10.824 1.00 12.54 334 ALA A C 1
ATOM 1142 O O . ALA A 1 154 ? -16.517 -19.466 -9.713 1.00 13.16 334 ALA A O 1
ATOM 1144 N N . VAL A 1 155 ? -16.111 -20.688 -11.576 1.00 9.94 335 VAL A N 1
ATOM 1145 C CA . VAL A 1 155 ? -14.742 -21.068 -11.235 1.00 11.20 335 VAL A CA 1
ATOM 1146 C C . VAL A 1 155 ? -13.759 -20.481 -12.237 1.00 13.90 335 VAL A C 1
ATOM 1147 O O . VAL A 1 155 ? -14.012 -20.510 -13.448 1.00 14.23 335 VAL A O 1
ATOM 1151 N N . ASP A 1 156 ? -12.635 -19.948 -11.756 1.00 12.71 336 ASP A N 1
ATOM 1152 C CA . ASP A 1 156 ? -11.608 -19.497 -12.686 1.00 13.43 336 ASP A CA 1
ATOM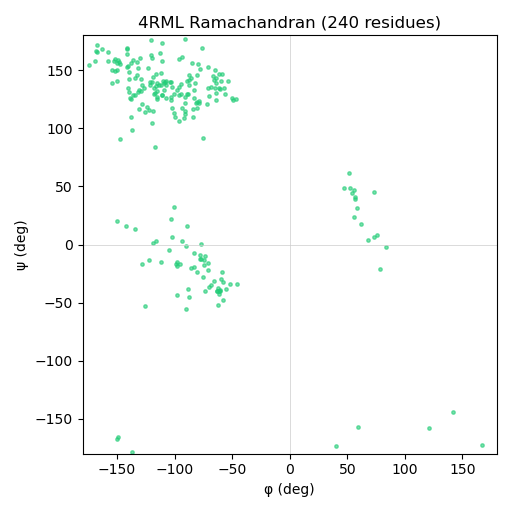 1153 C C . ASP A 1 156 ? -10.231 -19.646 -12.077 1.00 11.91 336 ASP A C 1
ATOM 1154 O O . ASP A 1 156 ? -10.063 -20.356 -11.085 1.00 14.21 336 ASP A O 1
ATOM 1159 N N . GLU A 1 157 ? -9.253 -19.002 -12.710 1.00 17.62 337 GLU A N 1
ATOM 1160 C CA . GLU A 1 157 ? -7.844 -19.105 -12.322 1.00 14.69 337 GLU A CA 1
ATOM 1161 C C . GLU A 1 157 ? -7.627 -18.651 -10.885 1.00 17.18 337 GLU A C 1
ATOM 1162 O O . GLU A 1 157 ? -6.635 -19.022 -10.246 1.00 17.96 337 GLU A O 1
ATOM 1168 N N . ASN A 1 158 ? -8.540 -17.821 -10.395 1.00 15.45 338 ASN A N 1
ATOM 1169 C CA . ASN A 1 158 ? -8.370 -17.169 -9.096 1.00 16.38 338 ASN A CA 1
ATOM 1170 C C . ASN A 1 158 ? -9.108 -17.883 -7.981 1.00 20.55 338 ASN A C 1
ATOM 1171 O O . ASN A 1 158 ? -8.804 -17.688 -6.814 1.00 24.42 338 ASN A O 1
ATOM 1176 N N . GLY A 1 159 ? -10.078 -18.715 -8.339 1.00 15.11 339 GLY A N 1
ATOM 1177 C CA . GLY A 1 159 ? -10.831 -19.457 -7.345 1.00 14.51 339 GLY A CA 1
ATOM 1178 C C . GLY A 1 159 ? -12.305 -19.593 -7.663 1.00 16.04 339 GLY A C 1
ATOM 1179 O O . GLY A 1 159 ? -12.678 -19.744 -8.830 1.00 15.73 339 GLY A O 1
ATOM 1180 N N . LEU A 1 160 ? -13.125 -19.552 -6.612 1.00 14.20 340 LEU A N 1
ATOM 1181 C CA . LEU A 1 160 ? -14.576 -19.726 -6.700 1.00 10.92 340 LEU A CA 1
ATOM 1182 C C . LEU A 1 160 ? -15.288 -18.401 -6.457 1.00 12.93 340 LEU A C 1
ATOM 1183 O O . LEU A 1 160 ? -14.899 -17.621 -5.570 1.00 12.71 340 LEU A O 1
ATOM 1188 N N . TRP A 1 161 ? -16.335 -18.155 -7.241 1.00 13.65 341 TRP A N 1
ATOM 1189 C CA . TRP A 1 161 ? -17.021 -16.863 -7.270 1.00 13.14 341 TRP A CA 1
ATOM 1190 C C . TRP A 1 161 ? -18.520 -17.021 -7.184 1.00 12.91 341 TRP A C 1
ATOM 1191 O O . TRP A 1 161 ? -19.067 -17.994 -7.714 1.00 11.93 341 TRP A O 1
ATOM 1202 N N . VAL A 1 162 ? -19.183 -16.068 -6.529 1.00 13.05 342 VAL A N 1
ATOM 1203 C CA . VAL A 1 162 ? -20.635 -15.948 -6.627 1.00 10.16 342 VAL A CA 1
ATOM 1204 C C . VAL A 1 162 ? -20.982 -14.624 -7.296 1.00 13.35 342 VAL A C 1
ATOM 1205 O O . VAL A 1 162 ? -20.346 -13.596 -7.056 1.00 14.57 342 VAL A O 1
ATOM 1209 N N . ILE A 1 163 ? -21.967 -14.678 -8.180 1.00 13.14 343 ILE A N 1
ATOM 1210 C CA . ILE A 1 163 ? -22.361 -13.542 -8.996 1.00 13.29 343 ILE A CA 1
ATOM 1211 C C . ILE A 1 163 ? -23.837 -13.304 -8.748 1.00 15.32 343 ILE A C 1
ATOM 1212 O O . ILE A 1 163 ? -24.657 -14.187 -8.987 1.00 15.90 343 ILE A O 1
ATOM 1217 N N . TYR A 1 164 ? -24.178 -12.128 -8.225 1.00 13.65 344 TYR A N 1
ATOM 1218 C CA . TYR A 1 164 ? -25.540 -11.893 -7.764 1.00 14.79 344 TYR A CA 1
ATOM 1219 C C . TYR A 1 164 ? -25.898 -10.418 -7.913 1.00 20.35 344 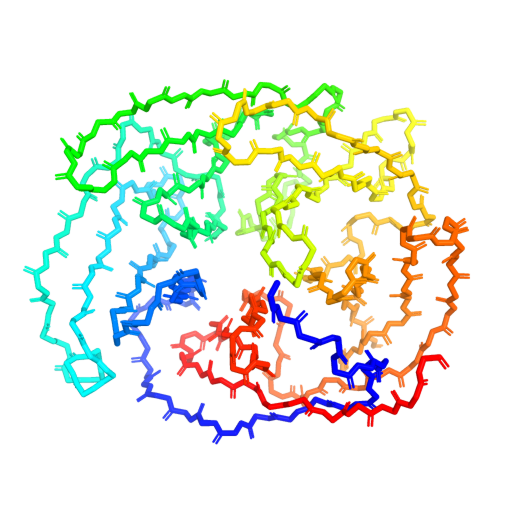TYR A C 1
ATOM 1220 O O . TYR A 1 164 ? -25.196 -9.678 -8.608 1.00 17.14 344 TYR A O 1
ATOM 1229 N N . ALA A 1 165 ? -27.008 -10.010 -7.304 1.00 15.83 345 ALA A N 1
ATOM 1230 C CA . ALA A 1 165 ? -27.401 -8.600 -7.283 1.00 14.79 345 ALA A CA 1
ATOM 1231 C C . ALA A 1 165 ? -27.902 -8.263 -5.890 1.00 16.73 345 ALA A C 1
ATOM 1232 O O . ALA A 1 165 ? -28.324 -9.147 -5.149 1.00 19.64 345 ALA A O 1
ATOM 1234 N N . THR A 1 166 ? -27.838 -6.981 -5.530 1.00 17.10 346 THR A N 1
ATOM 1235 C CA . THR A 1 166 ? -28.361 -6.537 -4.237 1.00 15.74 346 THR A CA 1
ATOM 1236 C C . THR A 1 166 ? -29.223 -5.295 -4.428 1.00 17.23 346 THR A C 1
ATOM 1237 O O . THR A 1 166 ? -29.065 -4.579 -5.416 1.00 20.14 346 THR A O 1
ATOM 1241 N N . GLU A 1 167 ? -30.123 -5.042 -3.482 1.00 20.95 347 GLU A N 1
ATOM 1242 C CA . GLU A 1 167 ? -30.910 -3.809 -3.514 1.00 24.46 347 GLU A CA 1
ATOM 1243 C C . GLU A 1 167 ? -30.002 -2.621 -3.238 1.00 21.26 347 GLU A C 1
ATOM 1244 O O . GLU A 1 167 ? -30.188 -1.542 -3.805 1.00 24.36 347 GLU A O 1
ATOM 1250 N N . GLN A 1 168 ? -29.016 -2.832 -2.373 1.00 19.69 348 GLN A N 1
ATOM 1251 C CA . GLN A 1 168 ? -28.052 -1.794 -2.040 1.00 24.10 348 GLN A CA 1
ATOM 1252 C C . GLN A 1 168 ? -27.286 -1.313 -3.283 1.00 26.26 348 GLN A C 1
ATOM 1253 O O . GLN A 1 168 ? -26.889 -0.151 -3.358 1.00 27.58 348 GLN A O 1
ATOM 1259 N N . ASN A 1 169 ? -27.100 -2.196 -4.265 1.00 19.63 349 ASN A N 1
ATOM 1260 C CA . ASN A 1 169 ? -26.435 -1.827 -5.515 1.00 21.18 349 ASN A CA 1
ATOM 1261 C C . ASN A 1 169 ? -27.453 -1.628 -6.647 1.00 22.53 349 ASN A C 1
ATOM 1262 O O . ASN A 1 169 ? -27.111 -1.719 -7.829 1.00 22.08 349 ASN A O 1
ATOM 1267 N N . ASN A 1 170 ? -28.706 -1.365 -6.273 1.00 25.73 350 ASN A N 1
ATOM 1268 C CA . ASN A 1 170 ? -29.767 -1.034 -7.230 1.00 25.91 350 ASN A CA 1
ATOM 1269 C C . ASN A 1 170 ? -29.985 -2.094 -8.296 1.00 28.42 350 ASN A C 1
ATOM 1270 O O . ASN A 1 170 ? -30.187 -1.777 -9.470 1.00 27.54 350 ASN A O 1
ATOM 1275 N N . GLY A 1 171 ? -29.937 -3.355 -7.882 1.00 23.55 351 GLY A N 1
ATOM 1276 C CA . GLY A 1 171 ? -30.181 -4.458 -8.788 1.00 24.66 351 GLY A CA 1
ATOM 1277 C C . GLY A 1 171 ? -29.036 -4.698 -9.751 1.00 19.69 351 GLY A C 1
ATOM 1278 O O . GLY A 1 171 ? -29.149 -5.518 -10.658 1.00 22.90 351 GLY A O 1
ATOM 1279 N N . LYS A 1 172 ? -27.929 -3.985 -9.567 1.00 19.09 352 LYS A N 1
ATOM 1280 C CA . LYS A 1 172 ? -26.771 -4.220 -10.413 1.00 19.41 352 LYS A CA 1
ATOM 1281 C C . LYS A 1 172 ? -25.933 -5.380 -9.867 1.00 20.72 352 LYS A C 1
ATOM 1282 O O 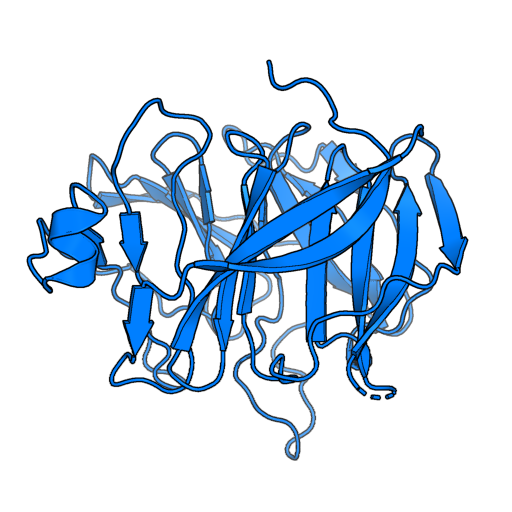. LYS A 1 172 ? -25.982 -5.698 -8.672 1.00 18.16 352 LYS A O 1
ATOM 1288 N N . ILE A 1 173 ? -25.167 -6.007 -10.753 1.00 18.28 353 ILE A N 1
ATOM 1289 C CA . ILE A 1 173 ? -24.387 -7.190 -10.391 1.00 17.95 353 ILE A CA 1
ATOM 1290 C C . ILE A 1 173 ? -23.352 -6.904 -9.306 1.00 19.39 353 ILE A C 1
ATOM 1291 O O . ILE A 1 173 ? -22.657 -5.869 -9.313 1.00 17.42 353 ILE A O 1
ATOM 1296 N N . VAL A 1 174 ? -23.305 -7.817 -8.339 1.00 14.52 354 VAL A N 1
ATOM 1297 C CA . VAL A 1 174 ? -22.287 -7.825 -7.313 1.00 15.14 354 VAL A CA 1
ATOM 1298 C C . VAL A 1 174 ? -21.521 -9.136 -7.418 1.00 15.06 354 VAL A C 1
ATOM 1299 O O . VAL A 1 174 ? -22.112 -10.186 -7.694 1.00 14.94 354 VAL A O 1
ATOM 1303 N N . ILE A 1 175 ? -20.212 -9.028 -7.234 1.00 14.86 355 ILE A N 1
ATOM 1304 C CA A ILE A 1 175 ? -19.302 -10.159 -7.296 0.32 17.38 355 ILE A CA 1
ATOM 1305 C CA B ILE A 1 175 ? -19.279 -10.146 -7.303 0.68 17.41 355 ILE A CA 1
ATOM 1306 C C . ILE A 1 175 ? -18.674 -10.421 -5.934 1.00 18.28 355 ILE A C 1
ATOM 1307 O O . ILE A 1 175 ? -18.173 -9.497 -5.291 1.00 17.97 355 ILE A O 1
ATOM 1316 N N . SER A 1 176 ? -18.689 -11.676 -5.486 1.00 15.07 356 SER A N 1
ATOM 1317 C CA . SER A 1 176 ? -17.906 -12.020 -4.297 1.00 15.00 356 SER A CA 1
ATOM 1318 C C . SER A 1 176 ? -17.037 -13.242 -4.551 1.00 14.66 356 SER A C 1
ATOM 1319 O O . SER A 1 176 ? -17.440 -14.168 -5.261 1.00 15.12 356 SER A O 1
ATOM 1322 N N . GLN A 1 177 ? -15.831 -13.227 -3.995 1.00 14.31 357 GLN A N 1
ATOM 1323 C CA . GLN A 1 177 ? -14.993 -14.411 -4.014 1.00 14.22 357 GLN A CA 1
ATOM 1324 C C . GLN A 1 177 ? -15.307 -15.231 -2.768 1.00 14.05 357 GLN A C 1
ATOM 1325 O O . GLN A 1 177 ? -15.333 -14.702 -1.656 1.00 16.25 357 GLN A O 1
ATOM 1331 N N . LEU A 1 178 ? -15.560 -16.519 -2.969 1.00 12.82 358 LEU A N 1
ATOM 1332 C CA . LEU A 1 178 ? -15.936 -17.427 -1.886 1.00 12.75 358 LEU A CA 1
ATOM 1333 C C . LEU A 1 178 ? -14.859 -18.478 -1.708 1.00 14.39 358 LEU A C 1
ATOM 1334 O O . LEU A 1 178 ? -14.512 -19.174 -2.655 1.00 13.66 358 LEU A O 1
ATOM 1339 N N . ASN A 1 179 ? -14.327 -18.622 -0.500 1.00 13.43 359 ASN A N 1
ATOM 1340 C CA . ASN A 1 179 ? -13.381 -19.689 -0.268 1.00 12.90 359 ASN A CA 1
ATOM 1341 C C . ASN A 1 179 ? -14.099 -21.031 -0.266 1.00 13.36 359 ASN A C 1
ATOM 1342 O O . ASN A 1 179 ? -15.010 -21.232 0.523 1.00 13.42 359 ASN A O 1
ATOM 1347 N N . PRO A 1 180 ? -13.715 -21.952 -1.164 1.00 15.24 360 PRO A N 1
ATOM 1348 C CA . PRO A 1 180 ? -14.495 -23.192 -1.284 1.00 13.17 360 PRO A CA 1
ATOM 1349 C C . PRO A 1 180 ? -14.330 -24.138 -0.099 1.00 15.85 360 PRO A C 1
ATOM 1350 O O . PRO A 1 180 ? -15.139 -25.044 0.076 1.00 17.61 360 PRO A O 1
ATOM 1354 N N . TYR A 1 181 ? -13.302 -23.916 0.717 1.00 15.00 361 TYR A N 1
ATOM 1355 C CA . TYR A 1 181 ? -13.003 -24.829 1.812 1.00 17.28 361 TYR A CA 1
ATOM 1356 C C . TYR A 1 181 ? -13.572 -24.331 3.133 1.00 17.21 361 TYR A C 1
ATOM 1357 O O . TYR A 1 181 ? -14.171 -25.098 3.892 1.00 19.00 361 TYR A O 1
ATOM 1366 N N . THR A 1 182 ? -13.407 -23.039 3.387 1.00 16.25 362 THR A N 1
ATOM 1367 C CA . THR A 1 182 ? -13.879 -22.427 4.628 1.00 16.05 362 THR A CA 1
ATOM 1368 C C . THR A 1 182 ? -15.228 -21.717 4.489 1.00 14.55 362 THR A C 1
ATOM 1369 O O . THR A 1 182 ? -15.869 -21.393 5.490 1.00 15.23 362 THR A O 1
ATOM 1373 N N . LEU A 1 183 ? -15.640 -21.471 3.244 1.00 14.40 363 LEU A N 1
ATOM 1374 C CA . LEU A 1 183 ? -16.827 -20.669 2.916 1.00 13.99 363 LEU A CA 1
ATOM 1375 C C . LEU A 1 183 ? -16.748 -19.209 3.400 1.00 15.03 363 LEU A C 1
ATOM 1376 O O . LEU A 1 183 ? -17.758 -18.520 3.457 1.00 15.00 363 LEU A O 1
ATOM 1381 N N . ARG A 1 184 ? -15.543 -18.736 3.711 1.00 12.79 364 ARG A N 1
ATOM 1382 C CA A ARG A 1 184 ? -15.342 -17.322 4.009 0.53 14.09 364 ARG A CA 1
ATOM 1383 C CA B ARG A 1 184 ? -15.331 -17.325 4.009 0.47 14.10 364 ARG A CA 1
ATOM 1384 C C . ARG A 1 184 ? -15.456 -16.489 2.738 1.00 16.88 364 ARG A C 1
ATOM 1385 O O . ARG A 1 184 ? -14.956 -16.887 1.686 1.00 17.13 364 ARG A O 1
ATOM 1400 N N . ILE A 1 185 ? -16.122 -15.339 2.832 1.00 14.49 365 ILE A N 1
ATOM 1401 C CA . ILE A 1 185 ? -16.132 -14.393 1.712 1.00 12.97 365 ILE A CA 1
ATOM 1402 C C . ILE A 1 185 ? -14.800 -13.644 1.739 1.00 16.02 365 ILE A C 1
ATOM 1403 O O . ILE A 1 185 ? -14.452 -13.019 2.753 1.00 17.88 365 ILE A O 1
ATOM 1408 N N . GLU A 1 186 ? -14.058 -13.696 0.635 1.00 16.06 366 GLU A N 1
ATOM 1409 C CA . GLU A 1 186 ? -12.710 -13.132 0.615 1.00 18.64 366 GLU A CA 1
ATOM 1410 C C . GLU A 1 186 ? -12.653 -11.735 0.002 1.00 21.81 366 GLU A C 1
ATOM 1411 O O . GLU A 1 186 ? -11.682 -11.006 0.202 1.00 23.68 366 GLU A O 1
ATOM 1417 N N . GLY A 1 187 ? -13.697 -11.358 -0.723 1.00 17.93 367 GLY A N 1
ATOM 1418 C CA . GLY A 1 187 ? -13.779 -10.030 -1.311 1.00 20.72 367 GLY A CA 1
ATOM 1419 C C . GLY A 1 187 ? -15.131 -9.833 -1.966 1.00 20.35 367 GLY A C 1
ATOM 1420 O O . GLY A 1 187 ? -15.774 -10.806 -2.363 1.00 19.03 367 GLY A O 1
ATOM 1421 N N . THR A 1 188 ? -15.561 -8.575 -2.067 1.00 16.91 368 THR A N 1
ATOM 1422 C CA . THR A 1 188 ? -16.841 -8.217 -2.674 1.00 16.85 368 THR A CA 1
ATOM 1423 C C . THR A 1 188 ? -16.682 -6.942 -3.505 1.00 19.09 368 THR A C 1
ATOM 1424 O O . THR A 1 188 ? -16.053 -5.980 -3.055 1.00 18.62 368 THR A O 1
ATOM 1428 N N . TRP A 1 189 ? -17.239 -6.948 -4.713 1.00 17.48 369 TRP A N 1
ATOM 1429 C CA . TRP A 1 189 ? -17.158 -5.809 -5.624 1.00 18.85 369 TRP A CA 1
ATOM 1430 C C . TRP A 1 189 ? -18.539 -5.477 -6.191 1.00 19.06 369 TRP A C 1
ATOM 1431 O O . TRP A 1 189 ? -19.251 -6.363 -6.660 1.00 18.40 369 TRP A O 1
ATOM 1442 N N . ASP A 1 190 ? -18.921 -4.204 -6.145 1.00 18.87 370 ASP A N 1
ATOM 1443 C CA . ASP A 1 190 ? -20.164 -3.751 -6.758 1.00 18.41 370 ASP A CA 1
ATOM 1444 C C . ASP A 1 190 ? -19.896 -3.323 -8.199 1.00 20.07 370 ASP A C 1
ATOM 1445 O O . ASP A 1 190 ? -19.074 -2.426 -8.440 1.00 21.62 370 ASP A O 1
ATOM 1450 N N . THR A 1 191 ? -20.576 -3.946 -9.157 1.00 19.49 371 THR A N 1
ATOM 1451 C CA . THR A 1 191 ? -20.432 -3.528 -10.551 1.00 16.28 371 THR A CA 1
ATOM 1452 C C . THR A 1 191 ? -21.473 -2.474 -10.916 1.00 16.21 371 THR A C 1
ATOM 1453 O O . THR A 1 191 ? -22.338 -2.120 -10.096 1.00 20.16 371 THR A O 1
ATOM 1457 N N . ALA A 1 192 ? -21.387 -1.986 -12.151 1.00 19.02 372 ALA A N 1
ATOM 1458 C CA . ALA A 1 192 ? -22.311 -0.980 -12.657 1.00 17.69 372 ALA A CA 1
ATOM 1459 C C . ALA A 1 192 ? -23.379 -1.573 -13.574 1.00 23.99 372 ALA A C 1
ATOM 1460 O O . ALA A 1 192 ? -24.164 -0.841 -14.177 1.00 27.21 372 ALA A O 1
ATOM 1462 N N . TYR A 1 193 ? -23.410 -2.896 -13.684 1.00 21.46 373 TYR A N 1
ATOM 1463 C CA . TYR A 1 193 ? -24.213 -3.545 -14.713 1.00 21.68 373 TYR A CA 1
ATOM 1464 C C . TYR A 1 193 ? -25.510 -4.139 -14.175 1.00 23.87 373 TYR A C 1
ATOM 1465 O O . TYR A 1 193 ? -25.479 -4.950 -13.251 1.00 23.66 373 TYR A O 1
ATOM 1474 N N . ASP A 1 194 ? -26.646 -3.748 -14.750 1.00 22.13 374 ASP A N 1
ATOM 1475 C CA . ASP A 1 194 ? -27.935 -4.293 -14.317 1.00 26.92 374 ASP A CA 1
ATOM 1476 C C . ASP A 1 194 ? -28.032 -5.799 -14.574 1.00 30.53 374 ASP A C 1
ATOM 1477 O O . ASP A 1 194 ? -27.853 -6.251 -15.707 1.00 27.86 374 ASP A O 1
ATOM 1482 N N . LYS A 1 195 ? -28.315 -6.579 -13.528 1.00 25.10 375 LYS A N 1
ATOM 1483 C CA . LYS A 1 195 ? -28.263 -8.040 -13.652 1.00 24.57 375 LYS A CA 1
ATOM 1484 C C . LYS A 1 195 ? -29.325 -8.569 -14.610 1.00 28.85 375 LYS A C 1
ATOM 1485 O O . LYS A 1 195 ? -29.106 -9.582 -15.286 1.00 28.57 375 LYS A O 1
ATOM 1491 N N . ARG A 1 196 ? -30.460 -7.876 -14.667 1.00 29.05 376 ARG A N 1
ATOM 1492 C CA . ARG A 1 196 ? -31.566 -8.222 -15.562 1.00 42.10 376 ARG A CA 1
ATOM 1493 C C . ARG A 1 196 ? -31.152 -8.240 -17.037 1.00 43.80 376 ARG A C 1
ATOM 1494 O O . ARG A 1 196 ? -31.686 -9.014 -17.835 1.00 44.35 376 ARG A O 1
ATOM 1502 N N . SER A 1 197 ? -30.204 -7.379 -17.389 1.00 34.90 377 SER A N 1
ATOM 1503 C CA . SER A 1 197 ? -29.756 -7.240 -18.771 1.00 32.36 377 SER A CA 1
ATOM 1504 C C . SER A 1 197 ? -28.807 -8.354 -19.215 1.00 36.80 377 SER A C 1
ATOM 1505 O O . SER A 1 197 ? -28.482 -8.460 -20.398 1.00 39.85 377 SER A O 1
ATOM 1508 N N . ALA A 1 198 ? -28.366 -9.185 -18.276 1.00 30.32 378 ALA A N 1
ATOM 1509 C CA . ALA A 1 198 ? -27.379 -10.215 -18.586 1.00 27.56 378 ALA A CA 1
ATOM 1510 C C . ALA A 1 198 ? -28.007 -11.581 -18.880 1.00 29.15 378 ALA A C 1
ATOM 1511 O O . ALA A 1 198 ? -28.907 -12.031 -18.167 1.00 29.43 378 ALA A O 1
ATOM 1513 N N . SER A 1 199 ? -27.529 -12.247 -19.927 1.00 20.48 379 SER A N 1
ATOM 1514 C CA . SER A 1 199 ? -27.932 -13.625 -20.177 1.00 22.38 379 SER A CA 1
ATOM 1515 C C . SER A 1 199 ? -27.006 -14.589 -19.443 1.00 22.15 379 SER A C 1
ATOM 1516 O O . SER A 1 199 ? -27.447 -15.603 -18.913 1.00 23.50 379 SER A O 1
ATOM 1519 N N . ASN A 1 200 ? -25.718 -14.262 -19.417 1.00 22.24 380 ASN A N 1
ATOM 1520 C CA . ASN A 1 200 ? -24.734 -15.030 -18.664 1.00 23.37 380 ASN A CA 1
ATOM 1521 C C . ASN A 1 200 ? -23.631 -14.108 -18.172 1.00 14.23 380 ASN A C 1
ATOM 1522 O O . ASN A 1 200 ? -23.418 -13.017 -18.718 1.00 18.56 380 ASN A O 1
ATOM 1527 N N . ALA A 1 201 ? -22.956 -14.539 -17.122 1.00 15.24 381 ALA A N 1
ATOM 1528 C CA . ALA A 1 201 ? -21.767 -13.856 -16.641 1.00 16.11 381 ALA A CA 1
ATOM 1529 C C . ALA A 1 201 ? -20.773 -14.932 -16.246 1.00 15.94 381 ALA A C 1
ATOM 1530 O O . ALA A 1 201 ? -21.162 -16.000 -15.748 1.00 20.57 381 ALA A O 1
ATOM 1532 N N . PHE A 1 202 ? -19.496 -14.690 -16.511 1.00 11.60 382 PHE A N 1
ATOM 1533 C CA . PHE A 1 202 ? -18.471 -15.631 -16.095 1.00 11.68 382 PHE A CA 1
ATOM 1534 C C . PHE A 1 202 ? -17.176 -14.893 -15.792 1.00 14.59 382 PHE A C 1
ATOM 1535 O O . PHE A 1 202 ? -16.969 -13.761 -16.244 1.00 15.07 382 PHE A O 1
ATOM 1543 N N . MET A 1 203 ? -16.321 -15.544 -15.013 1.00 11.96 383 MET A N 1
ATOM 1544 C CA . MET A 1 203 ? -15.040 -14.982 -14.587 1.00 14.03 383 MET A CA 1
ATOM 1545 C C . MET A 1 203 ? -13.880 -15.593 -15.349 1.00 13.56 383 MET A C 1
ATOM 1546 O O . MET A 1 203 ? -13.864 -16.795 -15.590 1.00 11.98 383 MET A O 1
ATOM 1551 N N . ILE A 1 204 ? -12.898 -14.774 -15.728 1.00 14.44 384 ILE A N 1
ATOM 1552 C CA . ILE A 1 204 ? -11.614 -15.295 -16.206 1.00 12.39 384 ILE A CA 1
ATOM 1553 C C . ILE A 1 204 ? -10.522 -14.420 -15.574 1.00 14.85 384 ILE A C 1
ATOM 1554 O O . ILE A 1 204 ? -10.573 -13.206 -15.713 1.00 16.07 384 ILE A O 1
ATOM 1559 N N . CYS A 1 205 ? -9.569 -15.047 -14.885 1.00 17.65 385 CYS A N 1
ATOM 1560 C CA A CYS A 1 205 ? -8.511 -14.313 -14.171 0.66 17.73 385 CYS A CA 1
ATOM 1561 C CA B CYS A 1 205 ? -8.517 -14.375 -14.105 0.34 17.75 385 CYS A CA 1
ATOM 1562 C C . CYS A 1 205 ? -9.048 -13.215 -13.258 1.00 18.43 385 CYS A C 1
ATOM 1563 O O . CYS A 1 205 ? -8.448 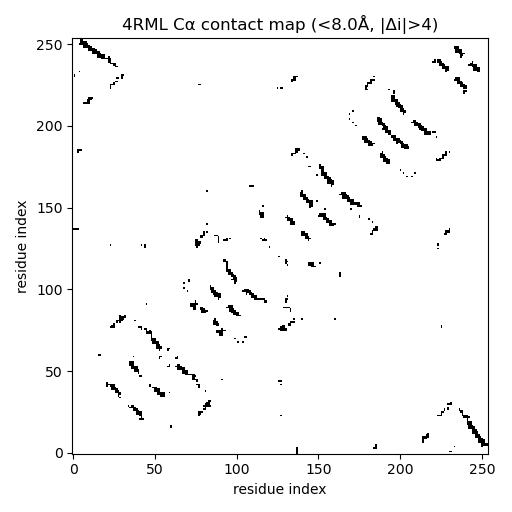-12.141 -13.177 1.00 18.78 385 CYS A O 1
ATOM 1568 N N . GLY A 1 206 ? -10.172 -13.447 -12.596 1.00 17.89 386 GLY A N 1
ATOM 1569 C CA . GLY A 1 206 ? -10.732 -12.428 -11.725 1.00 17.96 386 GLY A CA 1
ATOM 1570 C C . GLY A 1 206 ? -11.429 -11.291 -12.458 1.00 20.39 386 GLY A C 1
ATOM 1571 O O . GLY A 1 206 ? -11.817 -10.301 -11.834 1.00 19.78 386 GLY A O 1
ATOM 1572 N N . ILE A 1 207 ? -11.592 -11.426 -13.773 1.00 15.74 387 ILE A N 1
ATOM 1573 C CA . ILE A 1 207 ? -12.354 -10.446 -14.541 1.00 15.80 387 ILE A CA 1
ATOM 1574 C C . ILE A 1 207 ? -13.744 -10.986 -14.888 1.00 13.77 387 ILE A C 1
ATOM 1575 O O . ILE A 1 207 ? -13.871 -12.078 -15.440 1.00 13.77 387 ILE A O 1
ATOM 1580 N N . LEU A 1 208 ? -14.771 -10.210 -14.558 1.00 13.06 388 LEU A N 1
ATOM 1581 C CA . LEU A 1 208 ? -16.158 -10.548 -14.880 1.00 12.93 388 LEU A CA 1
ATOM 1582 C C . LEU A 1 208 ? -16.488 -10.139 -16.292 1.00 15.77 388 LEU A C 1
ATOM 1583 O O . LEU A 1 208 ? -16.301 -8.980 -16.650 1.00 15.77 388 LEU A O 1
ATOM 1588 N N . TYR A 1 209 ? -16.989 -11.087 -17.079 1.00 12.84 389 TYR A N 1
ATOM 1589 C CA . TYR A 1 209 ? -17.482 -10.822 -18.424 1.00 13.05 389 TYR A CA 1
ATOM 1590 C C . TYR A 1 209 ? -18.992 -10.990 -18.435 1.00 15.12 389 TYR A C 1
ATOM 1591 O O . TYR A 1 209 ? -19.498 -12.013 -17.979 1.00 15.63 389 TYR A O 1
ATOM 1600 N N . VAL A 1 210 ? -19.715 -9.998 -18.947 1.00 12.73 390 VAL A N 1
ATOM 1601 C CA . VAL A 1 210 ? -21.173 -10.069 -18.962 1.00 13.30 390 VAL A CA 1
ATOM 1602 C C . VAL A 1 210 ? -21.684 -10.116 -20.397 1.00 17.74 390 VAL A C 1
ATOM 1603 O O . VAL A 1 210 ? -21.313 -9.269 -21.208 1.00 17.62 390 VAL A O 1
ATOM 1607 N N . VAL A 1 211 ? -22.510 -11.112 -20.710 1.00 16.39 391 VAL A N 1
ATOM 1608 C CA . VAL A 1 211 ? -23.090 -11.259 -22.054 1.00 14.68 391 VAL A CA 1
ATOM 1609 C C . VAL A 1 211 ? -24.470 -10.609 -22.105 1.00 20.16 391 VAL A C 1
ATOM 1610 O O . VAL A 1 211 ? -25.308 -10.890 -21.251 1.00 21.32 391 VAL A O 1
ATOM 1614 N N . LYS A 1 212 ? -24.702 -9.756 -23.106 1.00 18.69 392 LYS A N 1
ATOM 1615 C CA . LYS A 1 212 ? -25.988 -9.066 -23.294 1.00 27.32 392 LYS A CA 1
ATOM 1616 C C . LYS A 1 212 ? -26.638 -9.384 -24.650 1.00 40.19 392 LYS A C 1
ATOM 1617 O O . LYS A 1 212 ? -25.969 -9.883 -25.557 1.00 34.06 392 LYS A O 1
ATOM 1623 N N . SER A 1 213 ? -27.936 -9.094 -24.778 1.00 49.16 393 SER A N 1
ATOM 1624 C CA . SER A 1 213 ? -28.631 -9.139 -26.072 1.00 49.34 393 SER A CA 1
ATOM 1625 C C . SER A 1 213 ? -28.533 -7.808 -26.825 1.00 51.29 393 SER A C 1
ATOM 1626 O O . SER A 1 213 ? -28.603 -6.739 -26.219 1.00 46.42 393 SER A O 1
ATOM 1629 N N . VAL A 1 214 ? -28.376 -7.870 -28.145 1.00 54.82 394 VAL A N 1
ATOM 1630 C CA . VAL A 1 214 ? -28.277 -6.650 -28.950 1.00 59.89 394 VAL A CA 1
ATOM 1631 C C . VAL A 1 214 ? -29.304 -6.638 -30.079 1.00 62.87 394 VAL A C 1
ATOM 1632 O O . VAL A 1 214 ? -29.792 -5.577 -30.473 1.00 64.49 394 VAL A O 1
ATOM 1636 N N . GLY A 1 224 ? -28.611 -10.161 -31.913 1.00 43.62 404 GLY A N 1
ATOM 1637 C CA . GLY A 1 224 ? -27.391 -10.887 -31.613 1.00 41.15 404 GLY A CA 1
ATOM 1638 C C . GLY A 1 224 ? -27.031 -10.837 -30.138 1.00 38.85 404 GLY A C 1
ATOM 1639 O O . GLY A 1 224 ? -27.803 -10.344 -29.313 1.00 37.52 404 GLY A O 1
ATOM 1640 N N . ASN A 1 225 ? -25.857 -11.358 -29.800 1.00 29.60 405 ASN A N 1
ATOM 1641 C CA . ASN A 1 225 ? -25.378 -11.307 -28.425 1.00 31.93 405 ASN A CA 1
ATOM 1642 C C . ASN A 1 225 ? -23.892 -11.011 -28.381 1.00 23.87 405 ASN A C 1
ATOM 1643 O O . ASN A 1 225 ? -23.144 -11.376 -29.289 1.00 23.63 405 ASN A O 1
ATOM 1648 N N . LYS A 1 226 ? -23.475 -10.321 -27.327 1.00 19.85 406 LYS A N 1
ATOM 1649 C CA . LYS A 1 226 ? -22.083 -9.937 -27.179 1.00 19.61 406 LYS A CA 1
ATOM 1650 C C . LYS A 1 226 ? -21.746 -9.660 -25.726 1.00 17.79 406 LYS A C 1
ATOM 1651 O O . LYS A 1 226 ? -22.627 -9.384 -24.910 1.00 21.33 406 LYS A O 1
ATOM 1657 N N . ILE A 1 227 ? -20.465 -9.747 -25.404 1.00 17.49 407 ILE A N 1
ATOM 1658 C CA . ILE A 1 227 ? -19.980 -9.208 -24.142 1.00 16.27 407 ILE A CA 1
ATOM 1659 C C . ILE A 1 227 ? -19.810 -7.714 -24.347 1.00 19.40 407 ILE A C 1
ATOM 1660 O O . ILE A 1 227 ? -19.098 -7.305 -25.258 1.00 18.97 407 ILE A O 1
ATOM 1665 N N . ASP A 1 228 ? -20.470 -6.898 -23.531 1.00 20.65 408 ASP A N 1
ATOM 1666 C CA . ASP A 1 228 ? -20.337 -5.452 -23.685 1.00 22.84 408 ASP A CA 1
ATOM 1667 C C . ASP A 1 228 ? -19.756 -4.760 -22.458 1.00 19.36 408 ASP A C 1
ATOM 1668 O O . ASP A 1 228 ? -19.597 -3.546 -22.453 1.00 19.78 408 ASP A O 1
ATOM 1673 N N . TYR A 1 229 ? -19.419 -5.528 -21.428 1.00 14.95 409 TYR A N 1
ATOM 1674 C CA . TYR A 1 229 ? -18.957 -4.947 -20.160 1.00 15.15 409 TYR A CA 1
ATOM 1675 C C . TYR A 1 229 ? -18.071 -5.928 -19.412 1.00 17.61 409 TYR A C 1
ATOM 1676 O O . TYR A 1 229 ? -18.365 -7.129 -19.380 1.00 17.85 409 TYR A O 1
ATOM 1685 N N . ILE A 1 230 ? -16.988 -5.429 -18.823 1.00 15.45 410 ILE A N 1
ATOM 1686 C CA . ILE A 1 230 ? -16.132 -6.252 -17.976 1.00 12.12 410 ILE A CA 1
ATOM 1687 C C . ILE A 1 230 ? -15.848 -5.535 -16.658 1.00 17.16 410 ILE A C 1
ATOM 1688 O O . ILE A 1 230 ? -15.863 -4.309 -16.596 1.00 18.90 410 ILE A O 1
ATOM 1693 N N . TYR A 1 231 ? -15.606 -6.308 -15.608 1.00 15.60 411 TYR A N 1
ATOM 1694 C CA . TYR A 1 231 ? -15.217 -5.753 -14.323 1.00 15.79 411 TYR A CA 1
ATOM 1695 C C . TYR A 1 231 ? -14.003 -6.510 -13.829 1.00 15.56 411 TYR A C 1
ATOM 1696 O O . TYR A 1 231 ? -14.065 -7.718 -13.557 1.00 15.43 411 TYR A O 1
ATOM 1705 N N . ASN A 1 232 ? -12.901 -5.783 -13.705 1.00 17.01 412 ASN A N 1
ATOM 1706 C CA . ASN A 1 232 ? -11.633 -6.349 -13.278 1.00 16.90 412 ASN A CA 1
ATOM 1707 C C . ASN A 1 232 ? -11.510 -6.231 -11.760 1.00 19.47 412 ASN A C 1
ATOM 1708 O O . ASN A 1 232 ? -11.344 -5.128 -11.247 1.00 21.22 412 ASN A O 1
ATOM 1713 N N . THR A 1 233 ? -11.598 -7.351 -11.040 1.00 14.30 413 THR A N 1
ATOM 1714 C CA . THR A 1 233 ? -11.616 -7.278 -9.574 1.00 16.53 413 THR A CA 1
ATOM 1715 C C . THR A 1 233 ? -10.241 -6.979 -8.990 1.00 21.88 413 THR A C 1
ATOM 1716 O O . THR A 1 233 ? -10.143 -6.406 -7.904 1.00 24.00 413 THR A O 1
ATOM 1720 N N . ASP A 1 234 ? -9.181 -7.377 -9.681 1.00 20.78 414 ASP A N 1
ATOM 1721 C CA . ASP A 1 234 ? -7.843 -7.044 -9.196 1.00 24.34 414 ASP A CA 1
ATOM 1722 C C . ASP A 1 234 ? -7.675 -5.532 -9.127 1.00 29.52 414 ASP A C 1
ATOM 1723 O O . ASP A 1 234 ? -7.092 -5.010 -8.176 1.00 32.72 414 ASP A O 1
ATOM 1728 N N . GLN A 1 235 ? -8.216 -4.839 -10.130 1.00 27.01 415 GLN A N 1
ATOM 1729 C CA . GLN A 1 235 ? -8.074 -3.388 -10.259 1.00 31.51 415 GLN A CA 1
ATOM 1730 C C . GLN A 1 235 ? -9.251 -2.604 -9.672 1.00 33.46 415 GLN A C 1
ATOM 1731 O O . GLN A 1 235 ? -9.139 -1.402 -9.453 1.00 31.35 415 GLN A O 1
ATOM 1737 N N . SER A 1 236 ? -10.375 -3.282 -9.444 1.00 23.23 416 SER A N 1
ATOM 1738 C CA . SER A 1 236 ? -11.643 -2.637 -9.093 1.00 20.19 416 SER A CA 1
ATOM 1739 C C . SER A 1 236 ? -12.042 -1.612 -10.152 1.00 28.09 416 SER A C 1
ATOM 1740 O O . SER A 1 236 ? -12.561 -0.540 -9.839 1.00 30.80 416 SER A O 1
ATOM 1743 N N . LYS A 1 237 ? -11.805 -1.972 -11.409 1.00 22.88 417 LYS A N 1
ATOM 1744 C CA . LYS A 1 237 ? -12.012 -1.095 -12.560 1.00 24.56 417 LYS A CA 1
ATOM 1745 C C . LYS A 1 237 ? -12.850 -1.800 -13.618 1.00 21.47 417 LYS A C 1
ATOM 1746 O O . LYS A 1 237 ? -12.557 -2.944 -13.975 1.00 24.65 417 LYS A O 1
ATOM 1752 N N . ASP A 1 238 ? -13.876 -1.125 -14.132 1.00 21.62 418 ASP A N 1
ATOM 1753 C CA . ASP A 1 238 ? -14.664 -1.704 -15.220 1.00 19.15 418 ASP A CA 1
ATOM 1754 C C . ASP A 1 238 ? -14.487 -0.934 -16.533 1.00 24.51 418 ASP A C 1
ATOM 1755 O O . ASP A 1 238 ? -13.966 0.183 -16.550 1.00 22.19 418 ASP A O 1
ATOM 1760 N N . SER A 1 239 ? -14.903 -1.567 -17.624 1.00 19.02 419 SER A N 1
ATOM 1761 C CA . SER A 1 239 ? -14.788 -1.009 -18.975 1.00 17.91 419 SER A CA 1
ATOM 1762 C C . SER A 1 239 ? -15.906 -1.521 -19.867 1.00 24.14 419 SER A C 1
ATOM 1763 O O . SER A 1 239 ? -16.454 -2.598 -19.633 1.00 19.97 419 SER A O 1
ATOM 1766 N N . LEU A 1 240 ? -16.227 -0.766 -20.913 1.00 21.88 420 LEU A N 1
ATOM 1767 C CA . LEU A 1 240 ? -17.115 -1.271 -21.947 1.00 17.05 420 LEU A CA 1
ATOM 1768 C C . LEU A 1 240 ? -16.268 -1.981 -22.996 1.00 27.63 420 LEU A C 1
ATOM 1769 O O . LEU A 1 240 ? -15.169 -1.532 -23.318 1.00 23.69 420 LEU A O 1
ATOM 1774 N N . VAL A 1 241 ? -16.764 -3.104 -23.506 1.00 20.47 421 VAL A N 1
ATOM 1775 C CA . VAL A 1 241 ? -16.063 -3.838 -24.550 1.00 22.40 421 VAL A CA 1
ATOM 1776 C C . VAL A 1 241 ? -17.063 -4.289 -25.596 1.00 19.57 421 VAL A C 1
ATOM 1777 O O . VAL A 1 241 ? -18.257 -3.995 -25.494 1.00 20.20 421 VAL A O 1
ATOM 1781 N N . ASP A 1 242 ? -16.568 -5.004 -26.601 1.00 21.27 422 ASP A N 1
ATOM 1782 C CA . ASP A 1 242 ? -17.428 -5.521 -27.654 1.00 21.35 422 ASP A CA 1
ATOM 1783 C C . ASP A 1 242 ? -16.891 -6.854 -28.162 1.00 26.69 422 ASP A C 1
ATOM 1784 O O . ASP A 1 242 ? -16.062 -6.897 -29.075 1.00 25.78 422 ASP A O 1
ATOM 1789 N N . VAL A 1 243 ? -17.356 -7.943 -27.558 1.00 20.76 423 VAL A N 1
ATOM 1790 C CA . VAL A 1 243 ? -16.962 -9.277 -27.992 1.00 18.74 423 VAL A CA 1
ATOM 1791 C C . VAL A 1 243 ? -18.197 -10.062 -28.434 1.00 21.60 423 VAL A C 1
ATOM 1792 O O . VAL A 1 243 ? -18.990 -10.512 -27.605 1.00 18.34 423 VAL A O 1
ATOM 1796 N N . PRO A 1 244 ? -18.375 -10.215 -29.753 1.00 16.91 424 PRO A N 1
ATOM 1797 C CA . PRO A 1 244 ? -19.547 -10.915 -30.284 1.00 18.12 424 PRO A CA 1
ATOM 1798 C C . PRO A 1 244 ? -19.592 -12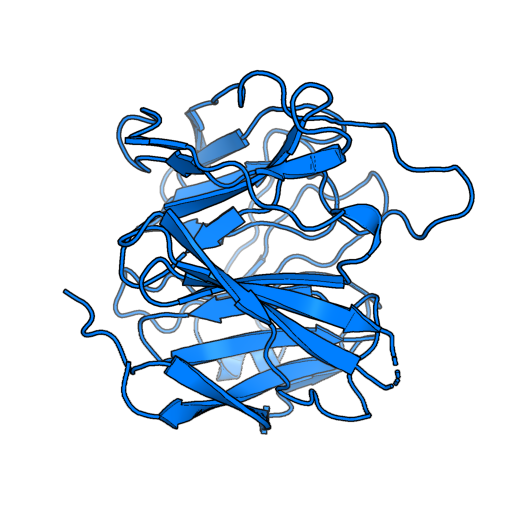.386 -29.886 1.00 17.77 424 PRO A C 1
ATOM 1799 O O . PRO A 1 244 ? -18.563 -13.060 -29.897 1.00 20.99 424 PRO A O 1
ATOM 1803 N N . PHE A 1 245 ? -20.781 -12.869 -29.545 1.00 15.94 425 PHE A N 1
ATOM 1804 C CA . PHE A 1 245 ? -21.012 -14.301 -29.390 1.00 16.80 425 PHE A CA 1
ATOM 1805 C C . PHE A 1 245 ? -21.549 -14.863 -30.713 1.00 17.43 425 PHE A C 1
ATOM 1806 O O . PHE A 1 245 ? -22.016 -14.099 -31.568 1.00 22.55 425 PHE A O 1
ATOM 1814 N N . PRO A 1 246 ? -21.471 -16.189 -30.905 1.00 17.86 426 PRO A N 1
ATOM 1815 C CA . PRO A 1 246 ? -22.039 -16.753 -32.138 1.00 17.65 426 PRO A CA 1
ATOM 1816 C C . PRO A 1 246 ? -23.530 -16.458 -32.280 1.00 25.21 426 PRO A C 1
ATOM 1817 O O . PRO A 1 246 ? -24.230 -16.405 -31.275 1.00 23.45 426 PRO A O 1
ATOM 1821 N N . ASN A 1 247 ? -23.999 -16.273 -33.512 1.00 19.07 427 ASN A N 1
ATOM 1822 C CA . ASN A 1 247 ? -25.419 -16.056 -33.784 1.00 23.72 427 ASN A CA 1
ATOM 1823 C C . ASN A 1 247 ? -26.338 -17.111 -33.173 1.00 18.97 427 ASN A C 1
ATOM 1824 O O . ASN A 1 247 ? -27.457 -16.801 -32.761 1.00 28.70 427 ASN A O 1
ATOM 1829 N N . SER A 1 248 ? -25.859 -18.351 -33.105 1.00 20.09 428 SER A N 1
ATOM 1830 C CA . SER A 1 248 ? -26.666 -19.462 -32.610 1.00 20.33 428 SER A CA 1
ATOM 1831 C C . SER A 1 248 ? -26.913 -19.382 -31.102 1.00 21.63 428 SER A C 1
ATOM 1832 O O . SER A 1 248 ? -27.856 -19.983 -30.599 1.00 22.61 428 SER A O 1
ATOM 1835 N N . TYR A 1 249 ? -26.057 -18.658 -30.386 1.00 17.81 429 TYR A N 1
ATOM 1836 C CA . TYR A 1 249 ? -26.265 -18.421 -28.953 1.00 21.29 429 TYR A CA 1
ATOM 1837 C C . TYR A 1 249 ? -27.622 -17.765 -28.693 1.00 23.77 429 TYR A C 1
ATOM 1838 O O . TYR A 1 249 ? -28.013 -16.831 -29.394 1.00 21.22 429 TYR A O 1
ATOM 1847 N N . GLN A 1 250 ? -28.339 -18.277 -27.697 1.00 23.19 430 GLN A N 1
ATOM 1848 C CA . GLN A 1 250 ? -29.612 -17.705 -27.272 1.00 26.35 430 GLN A CA 1
ATOM 1849 C C . GLN A 1 250 ? -29.531 -17.264 -25.818 1.00 24.27 430 GLN A C 1
ATOM 1850 O O . GLN A 1 250 ? -28.669 -17.733 -25.072 1.00 20.51 430 GLN A O 1
ATOM 1856 N N . TYR A 1 251 ? -30.448 -16.383 -25.423 1.00 20.20 431 TYR A N 1
ATOM 1857 C CA . TYR A 1 251 ? -30.517 -15.862 -24.058 1.00 22.02 431 TYR A CA 1
ATOM 1858 C C . TYR A 1 251 ? -30.615 -16.983 -23.013 1.00 24.33 431 TYR A C 1
ATOM 1859 O O . TYR A 1 251 ? -30.025 -16.890 -21.933 1.00 21.08 431 TYR A O 1
ATOM 1868 N N . ILE A 1 252 ? -31.360 -18.039 -23.333 1.00 21.65 432 ILE A N 1
ATOM 1869 C CA . ILE A 1 252 ? -31.598 -19.111 -22.368 1.00 19.42 432 ILE A CA 1
ATOM 1870 C C . ILE A 1 252 ? -30.409 -20.062 -22.209 1.00 18.95 432 ILE A C 1
ATOM 1871 O O . ILE A 1 252 ? -30.476 -21.015 -21.433 1.00 20.61 432 ILE A O 1
ATOM 1876 N N . ALA A 1 253 ? -29.324 -19.804 -22.929 1.00 15.94 433 ALA A N 1
ATOM 1877 C CA . ALA A 1 253 ? -28.141 -20.639 -22.793 1.00 15.55 433 ALA A CA 1
ATOM 1878 C C . ALA A 1 253 ? -27.529 -20.532 -21.396 1.00 19.79 433 ALA A C 1
ATOM 1879 O O . ALA A 1 253 ? -27.631 -19.492 -20.741 1.00 18.15 433 ALA A O 1
ATOM 1881 N N . ALA A 1 254 ? -26.898 -21.616 -20.957 1.00 14.31 434 ALA A N 1
ATOM 1882 C CA . ALA A 1 254 ? -26.065 -21.620 -19.767 1.00 12.67 434 ALA A CA 1
ATOM 1883 C C . ALA A 1 254 ? -24.619 -21.711 -20.219 1.00 15.74 434 ALA A C 1
ATOM 1884 O O . ALA A 1 254 ? -24.304 -22.464 -21.134 1.00 17.06 434 ALA A O 1
ATOM 1886 N N . VAL A 1 255 ? -23.745 -20.924 -19.596 1.00 13.81 435 VAL A N 1
ATOM 1887 C CA . VAL A 1 255 ? -22.352 -20.864 -19.994 1.00 13.63 435 VAL A CA 1
ATOM 1888 C C . VAL A 1 255 ? -21.472 -20.940 -18.755 1.00 15.01 435 VAL A C 1
ATOM 1889 O O . VAL A 1 255 ? -21.698 -20.189 -17.811 1.00 16.46 435 VAL A O 1
ATOM 1893 N N . ASP A 1 256 ? -20.491 -21.840 -18.740 1.00 12.28 436 ASP A N 1
ATOM 1894 C CA . ASP A 1 256 ? -19.528 -21.916 -17.629 1.00 11.05 436 ASP A CA 1
ATOM 1895 C C . ASP A 1 256 ? -18.091 -21.964 -18.163 1.00 11.25 436 ASP A C 1
ATOM 1896 O O . ASP A 1 256 ? -17.793 -22.741 -19.072 1.00 13.80 436 ASP A O 1
ATOM 1901 N N . TYR A 1 257 ? -17.196 -21.153 -17.601 1.00 11.07 437 TYR A N 1
ATOM 1902 C CA . TYR A 1 257 ? -15.790 -21.161 -18.010 1.00 10.88 437 TYR A CA 1
ATOM 1903 C C . TYR A 1 257 ? -14.994 -22.222 -17.260 1.00 11.56 437 TYR A C 1
ATOM 1904 O O . TYR A 1 257 ? -15.249 -22.477 -16.080 1.00 11.11 437 TYR A O 1
ATOM 1913 N N . ASN A 1 258 ? -14.042 -22.843 -17.950 1.00 9.53 438 ASN A N 1
ATOM 1914 C CA . ASN A 1 258 ? -13.137 -23.821 -17.324 1.00 10.47 438 ASN A CA 1
ATOM 1915 C C . ASN A 1 258 ? -11.689 -23.332 -17.420 1.00 11.12 438 ASN A C 1
ATOM 1916 O O . ASN A 1 258 ? -11.157 -23.219 -18.517 1.00 12.11 438 ASN A O 1
ATOM 1921 N N . PRO A 1 259 ? -11.041 -23.037 -16.269 1.00 12.26 439 PRO A N 1
ATOM 1922 C CA . PRO A 1 259 ? -9.680 -22.487 -16.317 1.00 13.68 439 PRO A CA 1
ATOM 1923 C C . PRO A 1 259 ? -8.618 -23.520 -16.670 1.00 14.49 439 PRO A C 1
ATOM 1924 O O . PRO A 1 259 ? -7.513 -23.136 -17.066 1.00 16.39 439 PRO A O 1
ATOM 1928 N N . ARG A 1 260 ? -8.937 -24.806 -16.548 1.00 13.42 440 ARG A N 1
ATOM 1929 C CA . ARG A 1 260 ? -7.968 -25.837 -16.897 1.00 15.26 440 ARG A CA 1
ATOM 1930 C C . ARG A 1 260 ? -7.808 -25.952 -18.410 1.00 17.26 440 ARG A C 1
ATOM 1931 O O . ARG A 1 260 ? -6.691 -26.110 -18.898 1.00 18.72 440 ARG A O 1
ATOM 1939 N N . ASP A 1 261 ? -8.899 -25.850 -19.164 1.00 14.13 441 ASP A N 1
ATOM 1940 C CA . ASP A 1 261 ? -8.760 -25.960 -20.620 1.00 16.24 441 ASP A CA 1
ATOM 1941 C C . ASP A 1 261 ? -9.147 -24.689 -21.393 1.00 14.15 441 ASP A C 1
ATOM 1942 O O . ASP A 1 261 ? -9.119 -24.689 -22.628 1.00 15.79 441 ASP A O 1
ATOM 1947 N N . ASN A 1 262 ? -9.493 -23.624 -20.665 1.00 14.32 442 ASN A N 1
ATOM 1948 C CA . ASN A 1 262 ? -9.845 -22.332 -21.269 1.00 12.87 442 ASN A CA 1
ATOM 1949 C C . ASN A 1 262 ? -11.022 -22.386 -22.242 1.00 14.64 442 ASN A C 1
ATOM 1950 O O . ASN A 1 262 ? -11.078 -21.604 -23.203 1.00 16.90 442 ASN A O 1
ATOM 1955 N N . LEU A 1 263 ? -11.961 -23.299 -21.997 1.00 13.46 443 LEU A N 1
ATOM 1956 C CA . LEU A 1 263 ? -13.136 -23.418 -22.855 1.00 10.81 443 LEU A CA 1
ATOM 1957 C C . LEU A 1 263 ? -14.394 -22.978 -22.116 1.00 14.08 443 LEU A C 1
ATOM 1958 O O . LEU A 1 263 ? -14.415 -22.965 -20.883 1.00 13.35 443 LEU A O 1
ATOM 1963 N N . LEU A 1 264 ? -15.431 -22.608 -22.869 1.00 13.46 444 LEU A N 1
ATOM 1964 C CA . LEU A 1 264 ? -16.762 -22.413 -22.298 1.00 12.47 444 LEU A CA 1
ATOM 1965 C C . LEU A 1 264 ? -17.603 -23.663 -22.517 1.00 11.99 444 LEU A C 1
ATOM 1966 O O . LEU A 1 264 ? -17.652 -24.212 -23.638 1.00 11.88 444 LEU A O 1
ATOM 1971 N N . TYR A 1 265 ? -18.259 -24.083 -21.443 1.00 8.72 445 TYR A N 1
ATOM 1972 C CA . TYR A 1 265 ? -19.122 -25.248 -21.421 1.00 10.02 445 TYR A CA 1
ATOM 1973 C C . TYR A 1 265 ? -20.546 -24.716 -21.520 1.00 11.26 445 TYR A C 1
ATOM 1974 O O . TYR A 1 265 ? -21.021 -24.016 -20.629 1.00 12.91 445 TYR A O 1
ATOM 1983 N N . VAL A 1 266 ? -21.197 -25.013 -22.641 1.00 9.02 446 VAL A N 1
ATOM 1984 C CA . VAL A 1 266 ? -22.432 -24.337 -23.020 1.00 11.74 446 VAL A CA 1
ATOM 1985 C C . VAL A 1 266 ? -23.606 -25.297 -23.204 1.00 12.68 446 VAL A C 1
ATOM 1986 O O . VAL A 1 266 ? -23.451 -26.387 -23.755 1.00 11.36 446 VAL A O 1
ATOM 1990 N N . TRP A 1 267 ? -24.786 -24.887 -22.740 1.00 12.41 447 TRP A N 1
ATOM 1991 C CA . TRP A 1 267 ? -26.022 -25.629 -22.991 1.00 11.31 447 TRP A CA 1
ATOM 1992 C C . TRP A 1 267 ? -26.979 -24.633 -23.618 1.00 13.53 447 TRP A C 1
ATOM 1993 O O . TRP A 1 267 ? -27.369 -23.665 -22.977 1.00 14.13 447 TRP A O 1
ATOM 2004 N N . ASN A 1 268 ? -27.339 -24.855 -24.879 1.00 12.16 448 ASN A N 1
ATOM 2005 C CA . ASN A 1 268 ? -28.003 -23.813 -25.649 1.00 15.44 448 ASN A CA 1
ATOM 2006 C C . ASN A 1 268 ? -29.163 -24.370 -26.451 1.00 15.36 448 ASN A C 1
ATOM 2007 O O . ASN A 1 268 ? -28.939 -24.953 -27.509 1.00 15.40 448 ASN A O 1
ATOM 2012 N N . ASN A 1 269 ? -30.384 -24.215 -25.930 1.00 14.99 449 ASN A N 1
ATOM 2013 C CA . ASN A 1 269 ? -31.599 -24.632 -26.646 1.00 16.71 449 ASN A CA 1
ATOM 2014 C C . ASN A 1 269 ? -31.476 -26.086 -27.127 1.00 13.97 449 ASN A C 1
ATOM 2015 O O . ASN A 1 269 ? -31.496 -26.366 -28.341 1.00 16.49 449 ASN A O 1
ATOM 2020 N N . TYR A 1 270 ? -31.324 -26.981 -26.146 1.00 14.23 450 TYR A N 1
ATOM 2021 C CA . TYR A 1 270 ? -31.103 -28.428 -26.310 1.00 15.67 450 TYR A CA 1
ATOM 2022 C C . TYR A 1 270 ? -29.671 -28.825 -26.676 1.00 14.88 450 TYR A C 1
ATOM 2023 O O . TYR A 1 270 ? -29.295 -29.972 -26.465 1.00 18.83 450 TYR A O 1
ATOM 2032 N N . HIS A 1 271 ? -28.870 -27.912 -27.216 1.00 12.19 451 HIS A N 1
ATOM 2033 C CA . HIS A 1 271 ? -27.548 -28.313 -27.709 1.00 12.17 451 HIS A CA 1
ATOM 2034 C C . HIS A 1 271 ? -26.444 -28.188 -26.657 1.00 14.55 451 HIS A C 1
ATOM 2035 O O . HIS A 1 271 ? -26.270 -27.150 -26.033 1.00 15.01 451 HIS A O 1
ATOM 2042 N N . VAL A 1 272 ? -25.724 -29.291 -26.466 1.00 9.51 452 VAL A N 1
ATOM 2043 C CA . VAL A 1 272 ? -24.640 -29.379 -25.500 1.00 10.32 452 VAL A CA 1
ATOM 2044 C C . VAL A 1 272 ? -23.353 -29.213 -26.288 1.00 12.42 452 VAL A C 1
ATOM 2045 O O . VAL A 1 272 ? -22.998 -30.077 -27.100 1.00 11.63 452 VAL A O 1
ATOM 2049 N N . VAL A 1 273 ? -22.685 -28.075 -26.097 1.00 9.72 453 VAL A N 1
ATOM 2050 C CA . VAL A 1 273 ? -21.554 -27.704 -26.956 1.00 9.98 453 VAL A CA 1
ATOM 2051 C C . VAL A 1 273 ? -20.430 -27.045 -26.145 1.00 11.79 453 VAL A C 1
ATOM 2052 O O . VAL A 1 273 ? -20.612 -26.698 -24.966 1.00 11.68 453 VAL A O 1
ATOM 2056 N N . LYS A 1 274 ? -19.264 -26.885 -26.767 1.00 10.79 454 LYS A N 1
ATOM 2057 C CA . LYS A 1 274 ? -18.184 -26.094 -26.178 1.00 10.23 454 LYS A CA 1
ATOM 2058 C C . LYS A 1 274 ? -17.848 -24.919 -27.071 1.00 10.69 454 LYS A C 1
ATOM 2059 O O . LYS A 1 274 ? -17.886 -25.049 -28.299 1.00 11.45 454 LYS A O 1
ATOM 2065 N N . TYR A 1 275 ? -17.511 -23.786 -26.459 1.00 10.73 455 TYR A N 1
ATOM 2066 C CA . TYR A 1 275 ? -16.973 -22.648 -27.203 1.00 11.81 455 TYR A CA 1
ATOM 2067 C C . TYR A 1 275 ? -15.487 -22.507 -26.909 1.00 13.11 455 TYR A C 1
ATOM 2068 O O . TYR A 1 275 ? -15.052 -22.683 -25.760 1.00 14.45 455 TYR A O 1
ATOM 2077 N N . SER A 1 276 ? -14.713 -22.173 -27.931 1.00 11.62 456 SER A N 1
ATOM 2078 C CA . SER A 1 276 ? -13.299 -21.836 -27.754 1.00 12.89 456 SER A CA 1
ATOM 2079 C C . SER A 1 276 ? -13.153 -20.326 -27.666 1.00 12.85 456 SER A C 1
ATOM 2080 O O . SER A 1 276 ? -14.026 -19.572 -28.120 1.00 13.01 456 SER A O 1
ATOM 2083 N N . LEU A 1 277 ? -12.031 -19.895 -27.093 1.00 14.32 457 LEU A N 1
ATOM 2084 C CA . LEU A 1 277 ? -11.818 -18.502 -26.732 1.00 13.34 457 LEU A CA 1
ATOM 2085 C C . LEU A 1 277 ? -10.496 -17.992 -27.302 1.00 15.59 457 LEU A C 1
ATOM 2086 O O . LEU A 1 277 ? -9.476 -18.689 -27.269 1.00 21.26 457 LEU A O 1
ATOM 2091 N N . ASP A 1 278 ? -10.519 -16.781 -27.830 1.00 15.64 458 ASP A N 1
ATOM 2092 C CA . ASP A 1 278 ? -9.286 -16.136 -28.265 1.00 16.89 458 ASP A CA 1
ATOM 2093 C C . ASP A 1 278 ? -8.978 -14.990 -27.320 1.00 19.14 458 ASP A C 1
ATOM 2094 O O . ASP A 1 278 ? -9.885 -14.287 -26.881 1.00 18.73 458 ASP A O 1
ATOM 2099 N N . PHE A 1 279 ? -7.698 -14.811 -27.006 1.00 16.09 459 PHE A N 1
ATOM 2100 C CA . PHE A 1 279 ? -7.280 -13.818 -26.026 1.00 15.62 459 PHE A CA 1
ATOM 2101 C C . PHE A 1 279 ? -6.284 -12.820 -26.594 1.00 22.88 459 PHE A C 1
ATOM 2102 O O . PHE A 1 279 ? -5.534 -13.136 -27.520 1.00 22.79 459 PHE A O 1
ATOM 2110 N N . GLY A 1 280 ? -6.298 -11.617 -26.025 1.00 21.81 460 GLY A N 1
ATOM 2111 C CA . GLY A 1 280 ? -5.270 -10.622 -26.265 1.00 23.40 460 GLY A CA 1
ATOM 2112 C C . GLY A 1 280 ? -4.624 -10.272 -24.939 1.00 25.17 460 GLY A C 1
ATOM 2113 O O . GLY A 1 280 ? -5.051 -10.761 -23.889 1.00 23.46 460 GLY A O 1
ATOM 2114 N N . PRO A 1 281 ? -3.587 -9.422 -24.970 1.00 27.71 461 PRO A N 1
ATOM 2115 C CA . PRO A 1 281 ? -2.872 -9.020 -23.749 1.00 29.30 461 PRO A CA 1
ATOM 2116 C C . PRO A 1 281 ? -3.729 -8.230 -22.758 1.00 23.98 461 PRO A C 1
ATOM 2117 O O . PRO A 1 281 ? -4.561 -7.416 -23.163 1.00 27.31 461 PRO A O 1
ATOM 2121 N N . LEU A 1 282 ? -3.503 -8.462 -21.468 1.00 29.83 462 LEU A N 1
ATOM 2122 C CA . LEU A 1 282 ? -4.210 -7.740 -20.412 1.00 35.43 462 LEU A CA 1
ATOM 2123 C C . LEU A 1 282 ? -3.792 -6.273 -20.317 1.00 40.56 462 LEU A C 1
ATOM 2124 O O . LEU A 1 282 ? -2.955 -5.802 -21.088 1.00 46.96 462 LEU A O 1
#

Foldseek 3Di:
DFDFPAAFAEKDFDWFQDFFPAQAAFKDDAQVDPAQKIKTWGDDPPDTFKIWIQRHSVCVSVVNTDDMAGHPAHAFAHAWHAYPQWIWGDGHQAQKIWIAHNVVRGTDDMDRDPQFDGPDDDPVDDRRDGQWHWAQEPVGIKIWHAHVVLVQFIKIWHAHNPPRDTPDIARDNHRPVQFLEWYDYPQKIWTWGDPCIFGQKIARPVVRDIDGDTYHYDSQADSSKYWYARSNVRWIFIRGRRITTIMHTDHDHD

Sequence (254 aa):
VFLCCPGLLKGVYQSEEHLFESDHQSGAWCKDPLLQASDKIYYMMPWWTTPYRTDTLTEYSSKDDFIAGRPTTTTYKLPHRVDGTGFVVYDGALFFNKERTRNIVKFDLRTRIKSGEEAIIANANYHDTSPYRWGGKSDIDDLAVDENGLWVIYATEQNNGKIVIISQLNPYTLRRIEGTWDTAYDKRSASNAFMICCGILYVVKSVGNKIDYIYNTDQSKDSLVDVPFPNSYQYIAAVDYNPRDNLLYVWNNYHVVKYSLDFGPL